Protein AF-A0A351LFV3-F1 (afdb_monomer)

pLDDT: mean 86.42, std 16.03, range [36.91, 98.69]

Solvent-accessible surface area (backbone atoms only — not comparable to full-atom values): 15637 Å² total; per-residue (Å²): 140,74,86,91,59,62,64,69,60,50,52,58,58,47,61,76,75,51,66,98,76,68,61,64,66,60,53,50,49,53,53,49,54,51,50,47,46,73,75,44,31,70,63,43,49,52,51,22,48,51,51,25,53,50,44,66,62,52,45,51,72,36,74,42,38,41,57,78,64,84,64,90,45,101,86,50,91,76,70,66,63,38,57,44,37,37,36,35,48,64,67,79,40,39,13,53,61,50,42,55,47,23,54,77,76,55,78,39,78,60,75,42,58,32,72,42,29,33,29,34,75,50,43,78,86,61,52,70,67,57,45,52,48,52,48,47,41,54,44,52,52,42,50,55,57,47,57,61,68,75,48,68,94,81,74,66,93,71,74,51,97,70,73,86,72,75,73,70,56,93,82,64,60,79,71,77,72,81,90,68,56,61,77,78,64,62,78,72,82,52,90,34,52,50,69,56,28,65,74,45,62,67,44,78,37,48,43,92,70,38,58,79,35,37,26,42,38,38,34,26,38,34,72,89,66,56,67,74,40,45,26,13,28,67,33,44,64,63,44,52,54,43,53,51,49,39,44,79,71,72,35,48,51,39,75,44,96,44,56,83,58,60,40,44,52,25,46,62,128

Foldseek 3Di:
DDDPDDPVVVVVVCVVPDDPDDDVVVVVVVVVVVVCCVPPVVVLVVVLLVLLVVLQVQQVVQQQKHWDDDDPDVPDDDDDSQWTKMFNVRLVAFQVLLQVCCVPPLVDHFPAGGGGITIHGRHSPDDNVNSVSVSVSSNLSSVQSVVVVPDDDPPDPPDGPDPDPPPPPPVPPPDDDDPDDLVVDPDDDFQDDLVCLQPFAKDKDFLVPQAQFFASWFKAKPVVRDTLHGGRHGDHPSSLVNLVVSVVSVIWIDGFPDRVSRMGMGGDD

Secondary structure (DSSP, 8-state):
--TTS-HHHHHHHHHTTS-SS--HHHHHHHHHHHHHHHHHHHHHHHHHHHHHHHHHHHGGGSTT-EE------TT-----TTEEEEE-GGGT--HHHHHHHIIIII----SEE-SSEEEEE--TT--HHHHHHHHHHHHHHHHHHHHHHSS-TTS-----SSTT-----TT---PPPPS--GGGSPPSS-SS-HHHHHHS-EEEEEGGG-TTSBB-S-BEEETTT--SB-TTSB--HHHHHHHHHHHHTTPEEESSS-TTSSEEEEE--

Nearest PDB structures (foldseek):
  2byj-assembly2_C-2  TM=7.495E-01  e=3.056E-02  Homo sapiens
  4add-assembly1_B  TM=7.380E-01  e=2.787E-01  Escherichia coli BL21
  4jf1-assembly1_A  TM=4.731E-01  e=1.009E-01  Salmonella enterica subsp. enterica serovar Typhimurium str. LT2
  4jex-assembly1_A  TM=4.703E-01  e=1.138E-01  Salmonella enterica subsp. enterica serovar Typhimurium str. LT2
  2pb2-assembly1_A  TM=4.684E-01  e=1.208E-01  Salmonella enterica subsp. enterica serovar Typhimurium str. LT2

Mean predicted aligned error: 8.35 Å

Radius of gyration: 23.76 Å; Cα contacts (8 Å, |Δi|>4): 348; chains: 1; bounding box: 69×50×55 Å

Sequence (269 aa):
QGDRIDRNRLSKALQLVQSTSPSYILLASLDAARQQMALHGEALMAKTLQLADAARKQIPHVPGLSVLSSVQLPRCFSLDRTRLTVTVSGLGLTGFEVDDIFDRYLGVQAEFPSLQHLTFIISLGNTAADIDQLVQAFTTLATEYRRNADSPAGAGAGRGGFKEISRGSADSLVKPAPTVFPWSNPPLQPPLSPREAFFAPTEILPIEQAESRICAELICPYPPGIPVLLPGEIVTKSALDYLQQIQTMGGVISGCADATLKTLKVLTL

Structure (mmCIF, N/CA/C/O backbone):
data_AF-A0A351LFV3-F1
#
_entry.id   AF-A0A351LFV3-F1
#
loop_
_atom_site.group_PDB
_atom_site.id
_atom_site.type_symbol
_atom_site.label_atom_id
_atom_site.label_alt_id
_atom_site.label_comp_id
_atom_site.label_asym_id
_atom_site.label_entity_id
_atom_site.label_seq_id
_atom_site.pdbx_PDB_ins_code
_atom_site.Cartn_x
_atom_site.Cartn_y
_atom_site.Cartn_z
_atom_site.occupancy
_atom_site.B_iso_or_equiv
_atom_site.auth_seq_id
_atom_site.auth_comp_id
_atom_site.auth_asym_id
_atom_site.auth_atom_id
_atom_site.pdbx_PDB_model_num
ATOM 1 N N . GLN A 1 1 ? -25.755 13.092 -17.665 1.00 51.06 1 GLN A N 1
ATOM 2 C CA . GLN A 1 1 ? -26.586 13.663 -16.576 1.00 51.06 1 GLN A CA 1
ATOM 3 C C . GLN A 1 1 ? -27.809 12.773 -16.374 1.00 51.06 1 GLN A C 1
ATOM 5 O O . GLN A 1 1 ? -28.209 12.133 -17.335 1.00 51.06 1 GLN A O 1
ATOM 10 N N . GLY A 1 2 ? -28.371 12.709 -15.162 1.00 78.12 2 GLY A N 1
ATOM 11 C CA . GLY A 1 2 ? -29.616 11.985 -14.868 1.00 78.12 2 GLY A CA 1
ATOM 12 C C . GLY A 1 2 ? -30.101 12.230 -13.434 1.00 78.12 2 GLY A C 1
ATOM 13 O O . GLY A 1 2 ? -29.337 12.744 -12.617 1.00 78.12 2 GLY A O 1
ATOM 14 N N . ASP A 1 3 ? -31.337 11.831 -13.133 1.00 87.94 3 ASP A N 1
ATOM 15 C CA . ASP A 1 3 ? -32.054 12.196 -11.892 1.00 87.94 3 ASP A CA 1
ATOM 16 C C . ASP A 1 3 ? -31.947 11.142 -10.777 1.00 87.94 3 ASP A C 1
ATOM 18 O O . ASP A 1 3 ? -32.683 11.163 -9.795 1.00 87.94 3 ASP A O 1
ATOM 22 N N . ARG A 1 4 ? -31.010 10.193 -10.909 1.00 90.69 4 ARG A N 1
ATOM 23 C CA . ARG A 1 4 ? -30.812 9.111 -9.927 1.00 90.69 4 ARG A CA 1
ATOM 24 C C . ARG A 1 4 ? -30.248 9.597 -8.586 1.00 90.69 4 ARG A C 1
ATOM 26 O O . ARG A 1 4 ? -30.323 8.865 -7.605 1.00 90.69 4 ARG A O 1
ATOM 33 N N . ILE A 1 5 ? -29.646 10.789 -8.548 1.00 91.00 5 ILE A N 1
ATOM 34 C CA . ILE A 1 5 ? -29.024 11.375 -7.353 1.00 91.00 5 ILE A CA 1
ATOM 35 C C . ILE A 1 5 ? -29.494 12.823 -7.205 1.00 91.00 5 ILE A C 1
ATOM 37 O O . ILE A 1 5 ? -29.299 13.639 -8.107 1.00 91.00 5 ILE A O 1
ATOM 41 N N . ASP A 1 6 ? -30.055 13.152 -6.040 1.00 92.81 6 ASP A N 1
ATOM 42 C CA . ASP A 1 6 ? -30.408 14.525 -5.677 1.00 92.81 6 ASP A CA 1
ATOM 43 C C . ASP A 1 6 ? -29.136 15.368 -5.466 1.00 92.81 6 ASP A C 1
ATOM 45 O O . ASP A 1 6 ? -28.351 15.148 -4.535 1.00 92.81 6 ASP A O 1
ATOM 49 N N . ARG A 1 7 ? -28.948 16.368 -6.334 1.00 92.56 7 ARG A N 1
ATOM 50 C CA . ARG A 1 7 ? -27.797 17.281 -6.311 1.00 92.56 7 ARG A CA 1
ATOM 51 C C . ARG A 1 7 ? -27.730 18.121 -5.037 1.00 92.56 7 ARG A C 1
ATOM 53 O O . ARG A 1 7 ? -26.633 18.391 -4.554 1.00 92.56 7 ARG A O 1
ATOM 60 N N . ASN A 1 8 ? -28.874 18.507 -4.472 1.00 93.62 8 ASN A N 1
ATOM 61 C CA . ASN A 1 8 ? -28.917 19.284 -3.236 1.00 93.62 8 ASN A CA 1
ATOM 62 C C . ASN A 1 8 ? -28.438 18.437 -2.059 1.00 93.62 8 ASN A C 1
ATOM 64 O O . ASN A 1 8 ? -27.658 18.907 -1.231 1.00 93.62 8 ASN A O 1
ATOM 68 N N . ARG A 1 9 ? -28.857 17.168 -2.007 1.00 93.88 9 ARG A N 1
ATOM 69 C CA . ARG A 1 9 ? -28.378 16.217 -0.998 1.00 93.88 9 ARG A CA 1
ATOM 70 C C . ARG A 1 9 ? -26.875 15.962 -1.131 1.00 93.88 9 ARG A C 1
ATOM 72 O O . ARG A 1 9 ? -26.183 15.956 -0.117 1.00 93.88 9 ARG A O 1
ATOM 79 N N . LEU A 1 10 ? -26.369 15.794 -2.355 1.00 93.06 10 LEU A N 1
ATOM 80 C CA . LEU A 1 10 ? -24.934 15.624 -2.611 1.00 93.06 10 LEU A CA 1
ATOM 81 C C . LEU A 1 10 ? -24.124 16.847 -2.154 1.00 93.06 10 LEU A C 1
ATOM 83 O O . LEU A 1 10 ? -23.129 16.688 -1.454 1.00 93.06 10 LEU A O 1
ATOM 87 N N . SER A 1 11 ? -24.577 18.056 -2.498 1.00 92.19 11 SER A N 1
ATOM 88 C CA . SER A 1 11 ? -23.927 19.310 -2.092 1.00 92.19 11 SER A CA 1
ATOM 89 C C . SER A 1 11 ? -23.845 19.446 -0.567 1.00 92.19 11 SER A C 1
ATOM 91 O O . SER A 1 11 ? -22.773 19.710 -0.026 1.00 92.19 11 SER A O 1
ATOM 93 N N . LYS A 1 12 ? -24.944 19.157 0.148 1.00 93.94 12 LYS A N 1
ATOM 94 C CA . LYS A 1 12 ? -24.967 19.162 1.622 1.00 93.94 12 LYS A CA 1
ATOM 95 C C . LYS A 1 12 ? -23.981 18.165 2.230 1.00 93.94 12 LYS A C 1
ATOM 97 O O . LYS A 1 12 ? -23.303 18.499 3.193 1.00 93.94 12 LYS A O 1
ATOM 102 N N . ALA A 1 13 ? -23.892 16.952 1.681 1.00 94.88 13 ALA A N 1
ATOM 103 C CA . ALA A 1 13 ? -22.943 15.949 2.164 1.00 94.88 13 ALA A CA 1
ATOM 104 C C . ALA A 1 13 ? -21.488 16.384 1.933 1.00 94.88 13 ALA A C 1
ATOM 106 O O . ALA A 1 13 ? -20.644 16.210 2.806 1.00 94.88 13 ALA A O 1
ATOM 107 N N . LEU A 1 14 ? -21.207 16.994 0.780 1.00 93.38 14 LEU A N 1
ATOM 108 C CA . LEU A 1 14 ? -19.876 17.476 0.430 1.00 93.38 14 LEU A CA 1
ATOM 109 C C . LEU A 1 14 ? -19.405 18.604 1.369 1.00 93.38 14 LEU A C 1
ATOM 111 O O . LEU A 1 14 ? -18.252 18.606 1.796 1.00 93.38 14 LEU A O 1
ATOM 115 N N . GLN A 1 15 ? -20.312 19.503 1.761 1.00 92.50 15 GLN A N 1
ATOM 116 C CA . GLN A 1 15 ? -20.032 20.589 2.710 1.00 92.50 15 GLN A CA 1
ATOM 117 C C . GLN A 1 15 ? -19.632 20.106 4.116 1.00 92.50 15 GLN A C 1
ATOM 119 O O . GLN A 1 15 ? -19.006 20.867 4.845 1.00 92.50 15 GLN A O 1
ATOM 124 N N . LEU A 1 16 ? -19.959 18.865 4.507 1.00 95.06 16 LEU A N 1
ATOM 125 C CA . LEU A 1 16 ? -19.560 18.311 5.811 1.00 95.06 16 LEU A CA 1
ATOM 126 C C . LEU A 1 16 ? -18.073 17.936 5.879 1.00 95.06 16 LEU A C 1
ATOM 128 O O . LEU A 1 16 ? -17.518 17.868 6.972 1.00 95.06 16 LEU A O 1
ATOM 132 N N . VAL A 1 17 ? -17.445 17.649 4.735 1.00 94.88 17 VAL A N 1
ATOM 133 C CA . VAL A 1 17 ? -16.065 17.130 4.661 1.00 94.88 17 VAL A CA 1
ATOM 134 C C . VAL A 1 17 ? -15.102 18.076 3.949 1.00 94.88 17 VAL A C 1
ATOM 136 O O . VAL A 1 17 ? -13.890 17.958 4.114 1.00 94.88 17 VAL A O 1
ATOM 139 N N . GLN A 1 18 ? -15.612 19.008 3.142 1.00 91.38 18 GLN A N 1
ATOM 140 C CA . GLN A 1 18 ? -14.779 19.998 2.472 1.00 91.38 18 GLN A CA 1
ATOM 141 C C . GLN A 1 18 ? -14.367 21.123 3.417 1.00 91.38 18 GLN A C 1
ATOM 143 O O . GLN A 1 18 ? -15.170 21.663 4.174 1.00 91.38 18 GLN A O 1
ATOM 148 N N . SER A 1 19 ? -13.105 21.531 3.296 1.00 90.38 19 SER A N 1
ATOM 149 C CA . SER A 1 19 ? -12.646 22.789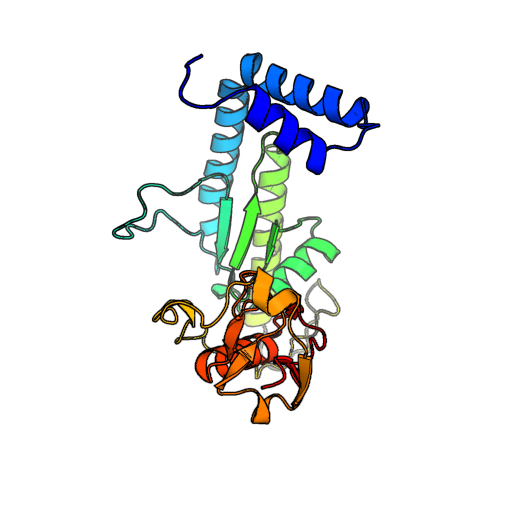 3.874 1.00 90.38 19 SER A CA 1
ATOM 150 C C . SER A 1 19 ? -13.377 23.962 3.219 1.00 90.38 19 SER A C 1
ATOM 152 O O . SER A 1 19 ? -13.532 24.001 1.997 1.00 90.38 19 SER A O 1
ATOM 154 N N . THR A 1 20 ? -13.752 24.957 4.022 1.00 90.81 20 THR A N 1
ATOM 155 C CA . THR A 1 20 ? -14.254 26.252 3.535 1.00 90.81 20 THR A CA 1
ATOM 156 C C . THR A 1 20 ? -13.167 27.090 2.850 1.00 90.81 20 THR A C 1
ATOM 158 O O . THR A 1 20 ? -13.489 28.031 2.130 1.00 90.81 20 THR A O 1
ATOM 161 N N . SER A 1 21 ? -11.895 26.710 3.015 1.00 94.44 21 SER A N 1
ATOM 162 C CA . SER A 1 21 ? -10.718 27.344 2.413 1.00 94.44 21 SER A CA 1
ATOM 163 C C . SER A 1 21 ? -9.858 26.290 1.698 1.00 94.44 21 SER A C 1
ATOM 165 O O . SER A 1 21 ? -8.821 25.876 2.228 1.00 94.44 21 SER A O 1
ATOM 167 N N . PRO A 1 22 ? -10.286 25.772 0.530 1.00 93.12 22 PRO A N 1
ATOM 168 C CA . PRO A 1 22 ? -9.530 24.752 -0.189 1.00 93.12 22 PRO A CA 1
ATOM 169 C C . PRO A 1 22 ? -8.227 25.319 -0.772 1.00 93.12 22 PRO A C 1
ATOM 171 O O . PRO A 1 22 ? -8.138 26.493 -1.134 1.00 93.12 22 PRO A O 1
ATOM 174 N N . SER A 1 23 ? -7.211 24.465 -0.916 1.00 96.06 23 SER A N 1
ATOM 175 C CA . SER A 1 23 ? -5.966 24.844 -1.590 1.00 96.06 23 SER A CA 1
ATOM 176 C C . SER A 1 23 ? -6.186 24.958 -3.097 1.00 96.06 23 SER A C 1
ATOM 178 O O . SER A 1 23 ? -6.367 23.954 -3.789 1.00 96.06 23 SER A O 1
ATOM 180 N N . TYR A 1 24 ? -6.119 26.181 -3.621 1.00 96.38 24 TYR A N 1
ATOM 181 C CA . TYR A 1 24 ? -6.251 26.446 -5.056 1.00 96.38 24 TYR A CA 1
ATOM 182 C C . TYR A 1 24 ? -5.152 25.779 -5.890 1.00 96.38 24 TYR A C 1
ATOM 184 O O . TYR A 1 24 ? -5.409 25.398 -7.026 1.00 96.38 24 TYR A O 1
ATOM 192 N N . ILE A 1 25 ? -3.959 25.569 -5.323 1.00 97.69 25 ILE A N 1
ATOM 193 C CA . ILE A 1 25 ? -2.866 24.857 -6.002 1.00 97.69 25 ILE A CA 1
ATOM 194 C C . ILE A 1 25 ? -3.236 23.382 -6.204 1.00 97.69 25 ILE A C 1
ATOM 196 O O . ILE A 1 25 ? -3.035 22.843 -7.290 1.00 97.69 25 ILE A O 1
ATOM 200 N N . LEU A 1 26 ? -3.831 22.734 -5.194 1.00 97.19 26 LEU A N 1
ATO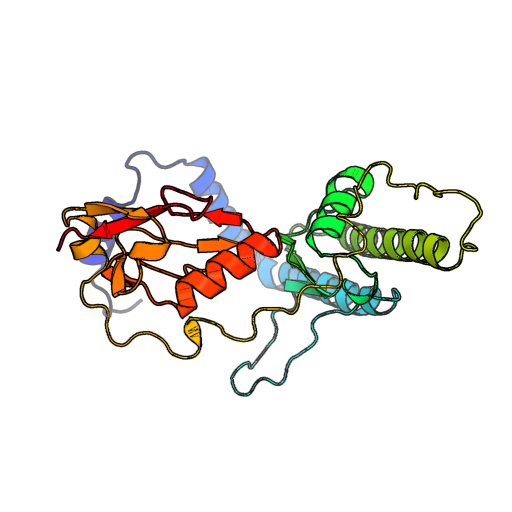M 201 C CA . LEU A 1 26 ? -4.296 21.348 -5.327 1.00 97.19 26 LEU A CA 1
ATOM 202 C C . LEU A 1 26 ? -5.460 21.242 -6.320 1.00 97.19 26 LEU A C 1
ATOM 204 O O . LEU A 1 26 ? -5.489 20.318 -7.126 1.00 97.19 26 LEU A O 1
ATOM 208 N N . LEU A 1 27 ? -6.386 22.206 -6.313 1.00 96.25 27 LEU A N 1
ATOM 209 C CA . LEU A 1 27 ? -7.484 22.247 -7.284 1.00 96.25 27 LEU A CA 1
ATOM 210 C C . LEU A 1 27 ? -6.979 22.438 -8.721 1.00 96.25 27 LEU A C 1
ATOM 212 O O . LEU A 1 27 ? -7.427 21.732 -9.622 1.00 96.25 27 LEU A O 1
ATOM 216 N N . ALA A 1 28 ? -6.020 23.343 -8.929 1.00 98.19 28 ALA A N 1
ATOM 217 C CA . ALA A 1 28 ? -5.394 23.555 -10.230 1.00 98.19 28 ALA A CA 1
ATOM 218 C C . ALA A 1 28 ? -4.642 22.301 -10.710 1.00 98.19 28 ALA A C 1
ATOM 220 O O . ALA A 1 28 ? -4.757 21.929 -11.874 1.00 98.19 28 ALA A O 1
ATOM 221 N N . SER A 1 29 ? -3.936 21.609 -9.808 1.00 98.19 29 SER A N 1
ATOM 222 C CA . SER A 1 29 ? -3.281 20.326 -10.099 1.00 98.19 29 SER A CA 1
ATOM 223 C C . SER A 1 29 ? -4.280 19.260 -10.566 1.00 98.19 29 SER A C 1
ATOM 225 O O . SER A 1 29 ? -4.045 18.589 -11.571 1.00 98.19 29 SER A O 1
ATOM 227 N N . LEU A 1 30 ? -5.435 19.144 -9.901 1.00 97.81 30 LEU A N 1
ATOM 228 C CA . LEU A 1 30 ? -6.484 18.194 -10.287 1.00 97.81 30 LEU A CA 1
ATOM 229 C C . LEU A 1 30 ? -7.092 18.510 -11.662 1.00 97.81 30 LEU A C 1
ATOM 231 O O . LEU A 1 30 ? -7.323 17.587 -12.447 1.00 97.81 30 LEU A O 1
ATOM 235 N N . ASP A 1 31 ? -7.334 19.786 -11.981 1.00 98.38 31 ASP A N 1
ATOM 236 C CA . ASP A 1 31 ? -7.839 20.159 -13.310 1.00 98.38 31 ASP A CA 1
ATOM 237 C C . ASP A 1 31 ? -6.790 19.922 -14.408 1.00 98.38 31 ASP A C 1
ATOM 239 O O . ASP A 1 31 ? -7.119 19.379 -15.466 1.00 98.38 31 ASP A O 1
ATOM 243 N N . ALA A 1 32 ? -5.515 20.214 -14.130 1.00 98.06 32 ALA A N 1
ATOM 244 C CA . ALA A 1 32 ? -4.411 19.907 -15.035 1.00 98.06 32 ALA A CA 1
ATOM 245 C C . ALA A 1 32 ? -4.274 18.394 -15.282 1.00 98.06 32 ALA A C 1
ATOM 247 O O . ALA A 1 32 ? -4.163 17.968 -16.432 1.00 98.06 32 ALA A O 1
ATOM 248 N N . ALA A 1 33 ? -4.359 17.563 -14.236 1.00 97.81 33 ALA A N 1
ATOM 249 C CA . ALA A 1 33 ? -4.325 16.104 -14.361 1.00 97.81 33 ALA A CA 1
ATOM 250 C C . ALA A 1 33 ? -5.496 15.579 -15.212 1.00 97.81 33 ALA A C 1
ATOM 252 O O . ALA A 1 33 ? -5.308 14.749 -16.106 1.00 97.81 33 ALA A O 1
ATOM 253 N N . ARG A 1 34 ? -6.709 16.109 -15.001 1.00 98.19 34 ARG A N 1
ATOM 254 C CA . ARG A 1 34 ? -7.886 15.786 -15.824 1.00 98.19 34 ARG A CA 1
ATOM 255 C C . ARG A 1 34 ? -7.672 16.181 -17.289 1.00 98.19 34 ARG A C 1
ATOM 257 O O . ARG A 1 34 ? -7.988 15.392 -18.179 1.00 98.19 34 ARG A O 1
ATOM 264 N N . GLN A 1 35 ? -7.153 17.382 -17.553 1.00 98.44 35 GLN A N 1
ATOM 265 C CA . GLN A 1 35 ? -6.853 17.851 -18.908 1.00 98.44 35 GLN A CA 1
ATOM 266 C C . GLN A 1 35 ? -5.797 16.969 -19.589 1.00 98.44 35 GLN A C 1
ATOM 268 O O . GLN A 1 35 ? -5.998 16.567 -20.733 1.00 98.44 35 GLN A O 1
ATOM 273 N N . GLN A 1 36 ? -4.713 16.621 -18.890 1.00 98.19 36 GLN A N 1
ATOM 274 C CA . GLN A 1 36 ? -3.655 15.751 -19.404 1.00 98.19 36 GLN A CA 1
ATOM 275 C C . GLN A 1 36 ? -4.210 14.388 -19.831 1.00 98.19 36 GLN A C 1
ATOM 277 O O . GLN A 1 36 ? -3.920 13.926 -20.934 1.00 98.19 36 GLN A O 1
ATOM 282 N N . MET A 1 37 ? -5.053 13.769 -19.000 1.00 98.06 37 MET A N 1
ATOM 283 C CA . MET A 1 37 ? -5.678 12.489 -19.337 1.00 98.06 37 MET A CA 1
ATOM 284 C C . MET A 1 37 ? -6.663 12.607 -20.504 1.00 98.06 37 MET A C 1
ATOM 286 O O . MET A 1 37 ? -6.714 11.710 -21.340 1.00 98.06 37 MET A O 1
ATOM 290 N N . ALA A 1 38 ? -7.404 13.714 -20.606 1.00 98.25 38 ALA A N 1
ATOM 291 C CA . ALA A 1 38 ? -8.340 13.937 -21.707 1.00 98.25 38 ALA A CA 1
ATOM 292 C C . ALA A 1 38 ? -7.642 14.162 -23.061 1.00 98.25 38 ALA A C 1
ATOM 294 O O . ALA A 1 38 ? -8.152 13.718 -24.084 1.00 98.25 38 ALA A O 1
ATOM 295 N N . LEU A 1 39 ? -6.499 14.856 -23.076 1.00 98.31 39 LEU A N 1
ATOM 296 C CA . LEU A 1 39 ? -5.786 15.203 -24.312 1.00 98.31 39 LEU A CA 1
ATOM 297 C C . LEU A 1 39 ? -4.735 14.163 -24.721 1.00 98.31 39 LEU A C 1
ATOM 299 O O . LEU A 1 39 ? -4.484 13.976 -25.909 1.00 98.31 39 LEU A O 1
ATOM 303 N N . HIS A 1 40 ? -4.095 13.511 -23.748 1.00 98.19 40 HIS A N 1
ATOM 304 C CA . HIS A 1 40 ? -2.903 12.684 -23.968 1.00 98.19 40 HIS A CA 1
ATOM 305 C C . HIS A 1 40 ? -2.945 11.330 -23.243 1.00 98.19 40 HIS A C 1
ATOM 307 O O . HIS A 1 40 ? -1.976 10.573 -23.313 1.00 98.19 40 HIS A O 1
ATOM 313 N N . GLY A 1 41 ? -4.041 11.002 -22.549 1.00 98.12 41 GLY A N 1
ATOM 314 C CA . GLY A 1 41 ? -4.123 9.836 -21.666 1.00 98.12 41 GLY A CA 1
ATOM 315 C C . GLY A 1 41 ? -3.863 8.501 -22.361 1.00 98.12 41 GLY A C 1
ATOM 316 O O . GLY A 1 41 ? -3.166 7.663 -21.796 1.00 98.12 41 GLY A O 1
ATOM 317 N N . GLU A 1 42 ? -4.352 8.310 -23.590 1.00 98.25 42 GLU A N 1
ATOM 318 C CA . GLU A 1 42 ? -4.127 7.068 -24.346 1.00 98.25 42 GLU A CA 1
ATOM 319 C C . GLU A 1 42 ? -2.640 6.829 -24.627 1.00 98.25 42 GLU A C 1
ATOM 321 O O . GLU A 1 42 ? -2.119 5.755 -24.331 1.00 98.25 42 GLU A O 1
ATOM 326 N N . ALA A 1 43 ? -1.934 7.843 -25.136 1.00 98.31 43 ALA A N 1
ATOM 327 C CA . ALA A 1 43 ? -0.508 7.744 -25.437 1.00 98.31 43 ALA A CA 1
ATOM 328 C C . ALA A 1 43 ? 0.335 7.563 -24.164 1.00 98.31 43 ALA A C 1
ATOM 330 O O . ALA A 1 43 ? 1.244 6.732 -24.134 1.00 98.31 43 ALA A O 1
ATOM 331 N N . LEU A 1 44 ? 0.013 8.309 -23.101 1.00 98.19 44 LEU A N 1
ATOM 332 C CA . LEU A 1 44 ? 0.695 8.201 -21.810 1.00 98.19 44 LEU A CA 1
ATOM 333 C C . LEU A 1 44 ? 0.507 6.806 -21.200 1.00 98.19 44 LEU A C 1
ATOM 335 O O . LEU A 1 44 ? 1.488 6.170 -20.821 1.00 98.19 44 LEU A O 1
ATOM 339 N N . MET A 1 45 ? -0.725 6.294 -21.174 1.00 98.06 45 MET A N 1
ATOM 340 C CA . MET A 1 45 ? -1.017 4.965 -20.641 1.00 98.06 45 MET A CA 1
ATOM 341 C C . MET A 1 45 ? -0.405 3.855 -21.501 1.00 98.06 45 MET A C 1
ATOM 343 O O . MET A 1 45 ? 0.137 2.896 -20.960 1.00 98.06 45 MET A O 1
ATOM 347 N N . ALA A 1 46 ? -0.422 3.986 -22.832 1.00 98.31 46 ALA A N 1
ATOM 348 C CA . ALA A 1 46 ? 0.244 3.038 -23.722 1.00 98.31 46 ALA A CA 1
ATOM 349 C C . ALA A 1 46 ? 1.748 2.942 -23.417 1.00 98.31 46 ALA A C 1
ATOM 351 O O . ALA A 1 46 ? 2.277 1.837 -23.304 1.00 98.31 46 ALA A O 1
ATOM 352 N N . LYS A 1 47 ? 2.421 4.081 -23.199 1.00 98.44 47 LYS A N 1
ATOM 353 C CA . LYS A 1 47 ? 3.825 4.116 -22.767 1.00 98.44 47 LYS A CA 1
ATOM 354 C C . LYS A 1 47 ? 4.016 3.467 -21.393 1.00 98.44 47 LYS A C 1
ATOM 356 O O . LYS A 1 47 ? 4.909 2.640 -21.239 1.00 98.44 47 LYS A O 1
ATOM 361 N N . THR A 1 48 ? 3.184 3.792 -20.403 1.00 98.50 48 THR A N 1
ATOM 362 C CA . THR A 1 48 ? 3.253 3.182 -19.063 1.00 98.50 48 THR A CA 1
ATOM 363 C C . THR A 1 48 ? 3.102 1.662 -19.121 1.00 98.50 48 THR A C 1
ATOM 365 O O . THR A 1 48 ? 3.859 0.941 -18.475 1.00 98.50 48 THR A O 1
ATOM 368 N N . LEU A 1 49 ? 2.185 1.155 -19.948 1.00 98.19 49 LEU A N 1
ATOM 369 C CA . LEU A 1 49 ? 2.009 -0.280 -20.162 1.00 98.19 49 LEU A CA 1
ATOM 370 C C . LEU A 1 49 ? 3.218 -0.916 -20.858 1.00 98.19 49 LEU A C 1
ATOM 372 O O . LEU A 1 49 ? 3.632 -1.996 -20.452 1.00 98.19 49 LEU A O 1
ATOM 376 N N . GLN A 1 50 ? 3.824 -0.248 -21.845 1.00 98.50 50 GLN A N 1
ATOM 377 C CA . GLN A 1 50 ? 5.063 -0.722 -22.477 1.00 98.50 50 GLN A CA 1
ATOM 378 C C . GLN A 1 50 ? 6.215 -0.836 -21.470 1.00 98.50 50 GLN A C 1
ATOM 380 O O . GLN A 1 50 ? 6.931 -1.836 -21.477 1.00 98.50 50 GLN A O 1
ATOM 385 N N . LEU A 1 51 ? 6.376 0.154 -20.586 1.00 98.69 51 LEU A N 1
ATOM 386 C CA . LEU A 1 51 ? 7.375 0.125 -19.512 1.00 98.69 51 LEU A CA 1
ATOM 387 C C . LEU A 1 51 ? 7.111 -1.023 -18.533 1.00 98.69 51 LEU A C 1
ATOM 389 O O . LEU A 1 51 ? 8.028 -1.765 -18.177 1.00 98.69 51 LEU A O 1
ATOM 393 N N . ALA A 1 52 ? 5.849 -1.212 -18.146 1.00 98.06 52 ALA A N 1
ATOM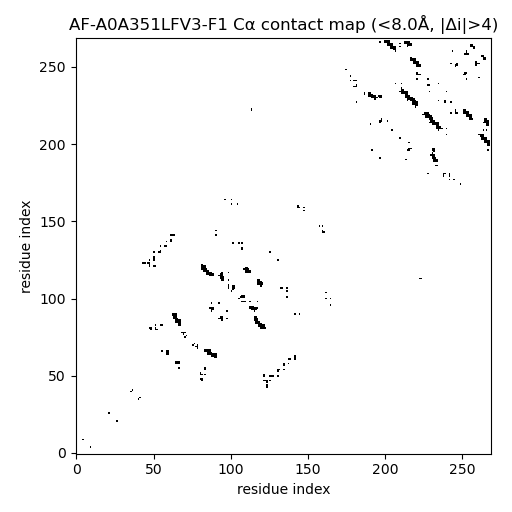 394 C CA . ALA A 1 52 ? 5.454 -2.313 -17.285 1.00 98.06 52 ALA A CA 1
ATOM 395 C C . ALA A 1 52 ? 5.729 -3.677 -17.922 1.00 98.06 52 ALA A C 1
ATOM 397 O O . ALA A 1 52 ? 6.349 -4.537 -17.299 1.00 98.06 52 ALA A O 1
ATOM 398 N N . ASP A 1 53 ? 5.347 -3.866 -19.182 1.00 97.31 53 ASP A N 1
ATOM 399 C CA . ASP A 1 53 ? 5.590 -5.107 -19.913 1.00 97.31 53 ASP A CA 1
ATOM 400 C C . ASP A 1 53 ? 7.097 -5.368 -20.099 1.00 97.31 53 ASP A C 1
ATOM 402 O O . ASP A 1 53 ? 7.544 -6.512 -19.979 1.00 97.31 53 ASP A O 1
ATOM 406 N N . ALA A 1 54 ? 7.908 -4.321 -20.294 1.00 98.19 54 ALA A N 1
ATOM 407 C CA . ALA A 1 54 ? 9.364 -4.432 -20.351 1.00 98.19 54 ALA A CA 1
ATOM 408 C C . ALA A 1 54 ? 9.960 -4.936 -19.025 1.00 98.19 54 ALA A C 1
ATOM 410 O O . ALA A 1 54 ? 10.730 -5.899 -19.036 1.00 98.19 54 ALA A O 1
ATOM 411 N N . ALA A 1 55 ? 9.570 -4.354 -17.887 1.00 97.81 55 ALA A N 1
ATOM 412 C CA . ALA A 1 55 ? 10.022 -4.803 -16.568 1.00 97.81 55 ALA A CA 1
ATOM 413 C C . ALA A 1 55 ? 9.608 -6.259 -16.297 1.00 97.81 55 ALA A C 1
ATOM 415 O O . ALA A 1 55 ? 10.419 -7.092 -15.887 1.00 97.81 55 ALA A O 1
ATOM 416 N N . ARG A 1 56 ? 8.346 -6.591 -16.600 1.00 96.75 56 ARG A N 1
ATOM 417 C CA . ARG A 1 56 ? 7.767 -7.930 -16.407 1.00 96.75 56 ARG A CA 1
ATOM 418 C C . ARG A 1 56 ? 8.428 -8.996 -17.276 1.00 96.75 56 ARG A C 1
ATOM 420 O O . ARG A 1 56 ? 8.448 -10.156 -16.878 1.00 96.75 56 ARG A O 1
ATOM 427 N N . LYS A 1 57 ? 8.967 -8.618 -18.437 1.00 96.75 57 LYS A N 1
ATOM 428 C CA . LYS A 1 57 ? 9.744 -9.507 -19.306 1.00 96.75 57 LYS A CA 1
ATOM 429 C C . LYS A 1 57 ? 11.172 -9.707 -18.798 1.00 96.75 57 LYS A C 1
ATOM 431 O O . LYS A 1 57 ? 11.672 -10.820 -18.858 1.00 96.75 57 LYS A O 1
ATOM 436 N N . GLN A 1 58 ? 11.825 -8.650 -18.314 1.00 97.88 58 GLN A N 1
ATOM 437 C CA . GLN A 1 58 ? 13.245 -8.687 -17.949 1.00 97.88 58 GLN A CA 1
ATOM 438 C C . GLN A 1 58 ? 13.508 -9.309 -16.571 1.00 97.88 58 GLN A C 1
ATOM 440 O O . GLN A 1 58 ? 14.389 -10.155 -16.445 1.00 97.88 58 GLN A O 1
ATOM 445 N N . ILE A 1 59 ? 12.733 -8.937 -15.547 1.00 97.62 59 ILE A N 1
ATOM 446 C CA . ILE A 1 59 ? 12.984 -9.350 -14.153 1.00 97.62 59 ILE A CA 1
ATOM 447 C C . ILE A 1 59 ? 12.987 -10.877 -13.956 1.00 97.62 59 ILE A C 1
ATOM 449 O O . ILE A 1 59 ? 13.876 -11.360 -13.258 1.00 97.62 59 ILE A O 1
ATOM 453 N N . PRO A 1 60 ? 12.092 -11.677 -14.574 1.00 96.44 60 PRO A N 1
ATOM 454 C CA . PRO A 1 60 ? 12.135 -13.137 -14.438 1.00 96.44 60 PRO A CA 1
ATOM 455 C C . PRO A 1 60 ? 13.411 -13.802 -14.977 1.00 96.44 60 PRO A C 1
ATOM 457 O O . PRO A 1 60 ? 13.659 -14.965 -14.671 1.00 96.44 60 PRO A O 1
ATOM 460 N N . HIS A 1 61 ? 14.215 -13.106 -15.790 1.00 96.50 61 HIS A N 1
ATOM 461 C CA . HIS A 1 61 ? 15.515 -13.616 -16.237 1.00 96.50 61 HIS A CA 1
ATOM 462 C C . HIS A 1 61 ? 16.605 -13.489 -15.164 1.00 96.50 61 HIS A C 1
ATOM 464 O O . HIS A 1 61 ? 17.655 -14.122 -15.287 1.00 96.50 61 HIS A O 1
ATOM 470 N N . VAL A 1 62 ? 16.362 -12.713 -14.103 1.00 95.94 62 VAL A N 1
ATOM 471 C CA . VAL A 1 62 ? 17.245 -12.635 -12.940 1.00 95.94 62 VAL A CA 1
ATOM 472 C C . VAL A 1 62 ? 17.001 -13.863 -12.052 1.00 95.94 62 VAL A C 1
ATOM 474 O O . VAL A 1 62 ? 15.877 -14.085 -11.593 1.00 95.94 62 VAL A O 1
ATOM 477 N N . PRO A 1 63 ? 18.024 -14.688 -11.781 1.00 92.25 63 PRO A N 1
ATOM 478 C CA . PRO A 1 63 ? 17.834 -15.914 -11.017 1.00 92.25 63 PRO A CA 1
ATOM 479 C C . PRO A 1 63 ? 17.343 -15.675 -9.587 1.00 92.25 63 PRO A C 1
ATOM 481 O O . PRO A 1 63 ? 17.825 -14.778 -8.904 1.00 92.25 63 PRO A O 1
ATOM 484 N N . GLY A 1 64 ? 16.430 -16.530 -9.121 1.00 90.44 64 GLY A N 1
ATOM 485 C CA . GLY A 1 64 ? 15.822 -16.417 -7.790 1.00 90.44 64 GLY A CA 1
ATOM 486 C C . GLY A 1 64 ? 14.647 -15.438 -7.721 1.00 90.44 64 GLY A C 1
ATOM 487 O O . GLY A 1 64 ? 14.003 -15.351 -6.677 1.00 90.44 64 GLY A O 1
ATOM 488 N N . LEU A 1 65 ? 14.329 -14.752 -8.826 1.00 95.56 65 LEU A N 1
ATOM 489 C CA . LEU A 1 65 ? 13.181 -13.860 -8.932 1.00 95.56 65 LEU A CA 1
ATOM 490 C C . LEU A 1 65 ? 12.070 -14.463 -9.784 1.00 95.56 65 LEU A C 1
ATOM 492 O O . LEU A 1 65 ? 12.298 -15.203 -10.739 1.00 95.56 65 LEU A O 1
ATOM 496 N N . SER A 1 66 ? 10.836 -14.100 -9.456 1.00 95.12 66 SER A N 1
ATOM 497 C CA . SER A 1 66 ? 9.688 -14.309 -10.336 1.00 95.12 66 SER A CA 1
ATOM 498 C C . SER A 1 66 ? 8.739 -13.126 -10.235 1.00 95.12 66 SER A C 1
ATOM 500 O O . SER A 1 66 ? 8.735 -12.398 -9.247 1.00 95.12 66 SER A O 1
ATOM 502 N N . VAL A 1 67 ? 7.934 -12.916 -11.269 1.00 95.44 67 VAL A N 1
ATOM 503 C CA . VAL A 1 67 ? 6.915 -11.866 -11.291 1.00 95.44 67 VAL A CA 1
ATOM 504 C C . VAL A 1 67 ? 5.548 -12.527 -11.226 1.00 95.44 67 VAL A C 1
ATOM 506 O O . VAL A 1 67 ? 5.316 -13.520 -11.918 1.00 95.44 67 VAL A O 1
ATOM 509 N N . LEU A 1 68 ? 4.637 -11.967 -10.426 1.00 92.00 68 LEU A N 1
ATOM 510 C CA . LEU A 1 68 ? 3.243 -12.408 -10.376 1.00 92.00 68 LEU A CA 1
ATOM 511 C C . LEU A 1 68 ? 2.647 -12.330 -11.783 1.00 92.00 68 LEU A C 1
ATOM 513 O O . LEU A 1 68 ? 2.383 -11.234 -12.271 1.00 92.00 68 LEU A O 1
ATOM 517 N N . SER A 1 69 ? 2.467 -13.468 -12.447 1.00 84.75 69 SER A N 1
ATOM 518 C CA . SER A 1 69 ? 1.876 -13.568 -13.785 1.00 84.75 69 SER A CA 1
ATOM 519 C C . SER A 1 69 ? 0.362 -13.776 -13.694 1.00 84.75 69 SER A C 1
ATOM 521 O O . SER A 1 69 ? -0.176 -13.910 -12.597 1.00 84.75 69 SER A O 1
ATOM 523 N N . SER A 1 70 ? -0.347 -13.718 -14.830 1.00 70.44 70 SER A N 1
ATOM 524 C CA . SER A 1 70 ? -1.810 -13.829 -14.871 1.00 70.44 70 SER A CA 1
ATOM 525 C C . SER A 1 70 ? -2.277 -15.069 -14.110 1.00 70.44 70 SER A C 1
ATOM 527 O O . SER A 1 70 ? -2.113 -16.194 -14.584 1.00 70.44 70 SER A O 1
ATOM 529 N N . VAL A 1 71 ? -2.858 -14.866 -12.932 1.00 63.69 71 VAL A N 1
ATOM 530 C CA . VAL A 1 71 ? -3.419 -15.965 -12.158 1.00 63.69 71 VAL A CA 1
ATOM 531 C C . VAL A 1 71 ? -4.802 -16.240 -12.729 1.00 63.69 71 VAL A C 1
ATOM 533 O O . VAL A 1 71 ? -5.671 -15.369 -12.694 1.00 63.69 71 VAL A O 1
ATOM 536 N N . GLN A 1 72 ? -5.019 -17.442 -13.264 1.00 56.69 72 GLN A N 1
ATOM 537 C CA . GLN A 1 72 ? -6.365 -17.933 -13.559 1.00 56.69 72 GLN A CA 1
ATOM 538 C C . GLN A 1 72 ? -7.064 -18.252 -12.231 1.00 56.69 72 GLN A C 1
ATOM 540 O O . GLN A 1 72 ? -7.208 -19.409 -11.845 1.00 56.69 72 GLN A O 1
ATOM 545 N N . LEU A 1 73 ? -7.450 -17.216 -11.484 1.00 62.97 73 LEU A N 1
ATOM 546 C CA . LEU A 1 73 ? -8.331 -17.382 -10.334 1.00 62.97 73 LEU A CA 1
ATOM 547 C C . LEU A 1 73 ? -9.778 -17.408 -10.828 1.00 62.97 73 LEU A C 1
ATOM 549 O O . LEU A 1 73 ? -10.130 -16.595 -11.683 1.00 62.97 73 LEU A O 1
ATOM 553 N N . PRO A 1 74 ? -10.655 -18.247 -10.245 1.00 61.50 74 PRO A N 1
ATOM 554 C CA . PRO A 1 74 ? -12.051 -18.380 -10.677 1.00 61.50 74 PRO A CA 1
ATOM 555 C C . PRO A 1 74 ? -12.854 -17.067 -10.722 1.00 61.50 74 PRO A C 1
ATOM 557 O O . PRO A 1 74 ? -13.926 -17.027 -11.318 1.00 61.50 74 PRO A O 1
ATOM 560 N N . ARG A 1 75 ? -12.375 -16.005 -10.057 1.00 69.19 75 ARG A N 1
ATOM 561 C CA . ARG A 1 75 ? -13.041 -14.696 -9.944 1.00 69.19 75 ARG A CA 1
ATOM 562 C C . ARG A 1 75 ? -12.162 -13.502 -10.336 1.00 69.19 75 ARG A C 1
ATOM 564 O O . ARG A 1 75 ? -12.594 -12.366 -10.160 1.00 69.19 75 ARG A O 1
ATOM 571 N N . CYS A 1 76 ? -10.954 -13.727 -10.855 1.00 69.25 76 CYS A N 1
ATOM 572 C CA . CYS A 1 76 ? -10.087 -12.642 -11.320 1.00 69.25 76 CYS A CA 1
ATOM 573 C C . CYS A 1 76 ? -9.997 -12.680 -12.844 1.00 69.25 76 CYS A C 1
ATOM 575 O O . CYS A 1 76 ? -9.488 -13.636 -13.419 1.00 69.25 76 CYS A O 1
ATOM 577 N N . PHE A 1 77 ? -10.496 -11.627 -13.491 1.00 72.38 77 PHE A N 1
ATOM 578 C CA . PHE A 1 77 ? -10.584 -11.555 -14.952 1.00 72.38 77 PHE A CA 1
ATOM 579 C C . PHE A 1 77 ? -9.346 -10.942 -15.611 1.00 72.38 77 PHE A C 1
ATOM 581 O O . PHE A 1 77 ? -9.091 -11.187 -16.785 1.00 72.38 77 PHE A O 1
ATOM 588 N N . SER A 1 78 ? -8.590 -10.122 -14.880 1.00 83.25 78 SER A N 1
ATOM 589 C CA . SER A 1 78 ? -7.410 -9.440 -15.403 1.00 83.25 78 SER A CA 1
ATOM 590 C C . SER A 1 78 ? -6.448 -9.077 -14.276 1.00 83.25 78 SER A C 1
ATOM 592 O O . SER A 1 78 ? -6.860 -8.900 -13.129 1.00 83.25 78 SER A O 1
ATOM 594 N N . LEU A 1 79 ? -5.170 -8.957 -14.625 1.00 87.44 79 LEU A N 1
ATOM 595 C CA . LEU A 1 79 ? -4.112 -8.454 -13.759 1.00 87.44 79 LEU A CA 1
ATOM 596 C C . LEU A 1 79 ? -3.780 -7.020 -14.179 1.00 87.44 79 LEU A C 1
ATOM 598 O O . LEU A 1 79 ? -3.540 -6.761 -15.360 1.00 87.44 79 LEU A O 1
ATOM 602 N N . ASP A 1 80 ? -3.717 -6.102 -13.217 1.00 92.31 80 ASP A N 1
ATOM 603 C CA . ASP A 1 80 ? -3.180 -4.769 -13.476 1.00 92.31 80 ASP A CA 1
ATOM 604 C C . ASP A 1 80 ? -1.674 -4.871 -13.740 1.00 92.31 80 ASP A C 1
ATOM 606 O O . ASP A 1 80 ? -0.873 -5.121 -12.840 1.00 92.31 80 ASP A O 1
ATOM 610 N N . ARG A 1 81 ? -1.288 -4.683 -15.002 1.00 92.94 81 ARG A N 1
ATOM 611 C CA . ARG A 1 81 ? 0.107 -4.779 -15.442 1.00 92.94 81 ARG A CA 1
ATOM 612 C C . ARG A 1 81 ? 0.995 -3.712 -14.809 1.00 92.94 81 ARG A C 1
ATOM 614 O O . ARG A 1 81 ? 2.183 -3.966 -14.640 1.00 92.94 81 ARG A O 1
ATOM 621 N N . THR A 1 82 ? 0.430 -2.560 -14.445 1.00 96.31 82 THR A N 1
ATOM 622 C CA . THR A 1 82 ? 1.165 -1.438 -13.843 1.00 96.31 82 THR A CA 1
ATOM 623 C C . THR A 1 82 ? 1.522 -1.680 -12.375 1.00 96.31 82 THR A C 1
ATOM 625 O O . THR A 1 82 ? 2.417 -1.022 -11.847 1.00 96.31 82 THR A O 1
ATOM 628 N N . ARG A 1 83 ? 0.890 -2.672 -11.731 1.00 96.25 83 ARG A N 1
ATOM 629 C CA . ARG A 1 83 ? 1.261 -3.191 -10.409 1.00 96.25 83 ARG A CA 1
ATOM 630 C C . ARG A 1 83 ? 2.226 -4.362 -10.575 1.00 96.25 83 ARG A C 1
ATOM 632 O O . ARG A 1 83 ? 1.839 -5.525 -10.701 1.00 96.25 83 ARG A O 1
ATOM 639 N N . LEU A 1 84 ? 3.513 -4.045 -10.609 1.00 97.00 84 LEU A N 1
ATOM 640 C CA . LEU A 1 84 ? 4.575 -5.033 -10.739 1.00 97.00 84 LEU A CA 1
ATOM 641 C C . LEU A 1 84 ? 4.875 -5.650 -9.369 1.00 97.00 84 LEU A C 1
ATOM 643 O O . LEU A 1 84 ? 5.551 -5.036 -8.552 1.00 97.00 84 LEU A O 1
ATOM 647 N N . THR A 1 85 ? 4.406 -6.874 -9.131 1.00 96.50 85 THR A N 1
ATOM 648 C CA . THR A 1 85 ? 4.744 -7.648 -7.926 1.00 96.50 85 THR A CA 1
ATOM 649 C C . THR A 1 85 ? 5.833 -8.673 -8.235 1.00 96.50 85 THR A C 1
ATOM 651 O O . THR A 1 85 ? 5.636 -9.559 -9.072 1.00 96.50 85 THR A O 1
ATOM 654 N N . VAL A 1 86 ? 6.973 -8.557 -7.552 1.00 97.12 86 VAL A N 1
ATOM 655 C CA . VAL A 1 86 ? 8.161 -9.406 -7.703 1.00 97.12 86 VAL A CA 1
ATOM 656 C C . VAL A 1 86 ? 8.332 -10.262 -6.454 1.00 97.12 86 VAL A C 1
ATOM 658 O O . VAL A 1 86 ? 8.431 -9.736 -5.351 1.00 97.12 86 VAL A O 1
ATOM 661 N N . THR A 1 87 ? 8.384 -11.578 -6.621 1.00 95.31 87 THR A N 1
ATOM 662 C CA . THR A 1 87 ? 8.738 -12.535 -5.570 1.00 95.31 87 THR A CA 1
ATOM 663 C C . THR A 1 87 ? 10.253 -12.633 -5.457 1.00 95.31 87 THR A C 1
ATOM 665 O O . THR A 1 87 ? 10.922 -12.911 -6.453 1.00 95.31 87 THR A O 1
ATOM 668 N N . VAL A 1 88 ? 10.775 -12.456 -4.244 1.00 93.38 88 VAL A N 1
ATOM 669 C CA . VAL A 1 88 ? 12.218 -12.437 -3.938 1.00 93.38 88 VAL A CA 1
ATOM 670 C C . VAL A 1 88 ? 12.669 -13.581 -3.034 1.00 93.38 88 VAL A C 1
ATOM 672 O O . VAL A 1 88 ? 13.862 -13.741 -2.799 1.00 93.38 88 VAL A O 1
ATOM 675 N N . SER A 1 89 ? 11.742 -14.419 -2.561 1.00 86.00 89 SER A N 1
ATOM 676 C CA . SER A 1 89 ? 12.049 -15.533 -1.653 1.00 86.00 89 SER A CA 1
ATOM 677 C C . SER A 1 89 ? 13.063 -16.533 -2.225 1.00 86.00 89 SER A C 1
ATOM 679 O O . SER A 1 89 ? 13.798 -17.158 -1.462 1.00 86.00 89 SER A O 1
ATOM 681 N N . GLY A 1 90 ? 13.183 -16.639 -3.554 1.00 87.06 90 GLY A N 1
ATOM 682 C CA . GLY A 1 90 ? 14.216 -17.442 -4.218 1.00 87.06 90 GLY A CA 1
ATOM 683 C C . GLY A 1 90 ? 15.650 -16.922 -4.036 1.00 87.06 90 GLY A C 1
ATOM 684 O O . GLY A 1 90 ? 16.590 -17.653 -4.331 1.00 87.06 90 GLY A O 1
ATOM 685 N N . LEU A 1 91 ? 15.834 -15.698 -3.527 1.00 86.50 91 LEU A N 1
ATOM 686 C CA . LEU A 1 91 ? 17.131 -15.152 -3.108 1.00 86.50 91 LEU A CA 1
ATOM 687 C C . LEU A 1 91 ? 17.479 -15.479 -1.646 1.00 86.50 91 LEU A C 1
ATOM 689 O O . LEU A 1 91 ? 18.569 -15.137 -1.190 1.00 86.50 91 LEU A O 1
ATOM 693 N N . GLY A 1 92 ? 16.564 -16.109 -0.899 1.00 84.31 92 GLY A N 1
ATOM 694 C CA . GLY A 1 92 ? 16.712 -16.310 0.545 1.00 84.31 92 GLY A CA 1
ATOM 695 C C . GLY A 1 92 ? 16.587 -15.017 1.357 1.00 84.31 92 GLY A C 1
ATOM 696 O O . GLY A 1 92 ? 17.088 -14.958 2.475 1.00 84.31 92 GLY A O 1
ATOM 697 N N . LEU A 1 93 ? 15.953 -13.992 0.782 1.00 84.75 93 LEU A N 1
ATOM 698 C CA . LEU A 1 93 ? 15.688 -12.698 1.406 1.00 84.75 93 LEU A CA 1
ATOM 699 C C . LEU A 1 93 ? 14.187 -12.467 1.537 1.00 84.75 93 LEU A C 1
ATOM 701 O O . LEU A 1 93 ? 13.396 -12.908 0.697 1.00 84.75 93 LEU A O 1
ATOM 705 N N . THR A 1 94 ? 13.808 -11.724 2.569 1.00 85.81 94 THR A N 1
ATOM 706 C CA . THR A 1 94 ? 12.469 -11.155 2.690 1.00 85.81 94 THR A CA 1
ATOM 707 C C . THR A 1 94 ? 12.321 -9.913 1.815 1.00 85.81 94 THR A C 1
ATOM 709 O O . THR A 1 94 ? 13.300 -9.242 1.489 1.00 85.81 94 THR A O 1
ATOM 712 N N . GLY A 1 95 ? 11.088 -9.558 1.446 1.00 89.12 95 GLY A N 1
ATOM 713 C CA . GLY A 1 95 ? 10.852 -8.316 0.705 1.00 89.12 95 GLY A CA 1
ATOM 714 C C . GLY A 1 95 ? 11.204 -7.057 1.503 1.00 89.12 95 GLY A C 1
ATOM 715 O O . GLY A 1 95 ? 11.585 -6.071 0.888 1.00 89.12 95 GLY A O 1
ATOM 716 N N . PHE A 1 96 ? 11.160 -7.100 2.841 1.00 87.00 96 PHE A N 1
ATOM 717 C CA . PHE A 1 96 ? 11.620 -5.997 3.697 1.00 87.00 96 PHE A CA 1
ATOM 718 C C . PHE A 1 96 ? 13.132 -5.789 3.605 1.00 87.00 96 PHE A C 1
ATOM 720 O O . PHE A 1 96 ? 13.582 -4.668 3.416 1.00 87.00 96 PHE A O 1
ATOM 727 N N . GLU A 1 97 ? 13.915 -6.870 3.674 1.00 87.62 97 GLU A N 1
ATOM 728 C CA . GLU A 1 97 ? 15.374 -6.780 3.535 1.00 87.62 97 GLU A CA 1
ATOM 729 C C . GLU A 1 97 ? 15.769 -6.259 2.153 1.00 87.62 97 GLU A C 1
ATOM 731 O O . GLU A 1 97 ? 16.689 -5.456 2.033 1.00 87.62 97 GLU A O 1
ATOM 736 N N . VAL A 1 98 ? 15.075 -6.700 1.101 1.00 92.81 98 VAL A N 1
ATOM 737 C CA . VAL A 1 98 ? 15.324 -6.202 -0.256 1.00 92.81 98 VAL A CA 1
ATOM 738 C C . VAL A 1 98 ? 14.983 -4.718 -0.379 1.00 92.81 98 VAL A C 1
ATOM 740 O O . VAL A 1 98 ? 15.760 -3.990 -0.991 1.00 92.81 98 VAL A O 1
ATOM 743 N N . ASP A 1 99 ? 13.871 -4.266 0.202 1.00 93.69 99 ASP A N 1
ATOM 744 C CA . ASP A 1 99 ? 13.468 -2.854 0.179 1.00 93.69 99 ASP A CA 1
ATOM 745 C C . ASP A 1 99 ? 14.478 -1.968 0.922 1.00 93.69 99 ASP A C 1
ATOM 747 O O . ASP A 1 99 ? 14.924 -0.961 0.379 1.00 93.69 99 ASP A O 1
ATOM 751 N N . ASP A 1 100 ? 14.963 -2.413 2.088 1.00 90.38 100 ASP A N 1
ATOM 752 C CA . ASP A 1 100 ? 16.042 -1.744 2.827 1.00 90.38 100 ASP A CA 1
ATOM 753 C C . ASP A 1 100 ? 17.339 -1.643 2.001 1.00 90.38 100 ASP A C 1
ATOM 755 O O . ASP A 1 100 ? 18.030 -0.621 2.039 1.00 90.38 100 ASP A O 1
ATOM 759 N N . ILE A 1 101 ? 17.698 -2.690 1.242 1.00 93.56 101 ILE A N 1
ATOM 760 C CA . ILE A 1 101 ? 18.866 -2.650 0.341 1.00 93.56 101 ILE A CA 1
ATOM 761 C C . ILE A 1 101 ? 18.638 -1.638 -0.778 1.00 93.56 101 ILE A C 1
ATOM 763 O O . ILE A 1 101 ? 19.543 -0.879 -1.141 1.00 93.56 101 ILE A O 1
ATOM 767 N N . PHE A 1 102 ? 17.444 -1.677 -1.359 1.00 95.81 102 PHE A N 1
ATOM 768 C CA . PHE A 1 102 ? 17.073 -0.865 -2.500 1.00 95.81 102 PHE A CA 1
ATOM 769 C C . PHE A 1 102 ? 17.112 0.622 -2.147 1.00 95.81 102 PHE A C 1
ATOM 771 O O . PHE A 1 102 ? 17.785 1.375 -2.854 1.00 95.81 102 PHE A O 1
ATOM 778 N N . ASP A 1 103 ? 16.510 1.008 -1.023 1.00 93.31 103 ASP A N 1
ATOM 779 C CA . ASP A 1 103 ? 16.489 2.384 -0.528 1.00 93.31 103 ASP A CA 1
ATOM 780 C C . ASP A 1 103 ? 17.903 2.890 -0.202 1.00 93.31 103 ASP A C 1
ATOM 782 O O . ASP A 1 103 ? 18.353 3.915 -0.718 1.00 93.31 103 ASP A O 1
ATOM 786 N N . ARG A 1 104 ? 18.668 2.124 0.587 1.00 92.25 104 ARG A N 1
ATOM 787 C CA . ARG A 1 104 ? 19.964 2.590 1.108 1.00 92.25 104 ARG A CA 1
ATOM 788 C C . ARG A 1 104 ? 21.091 2.592 0.084 1.00 92.25 104 ARG A C 1
ATOM 790 O O . ARG A 1 104 ? 22.014 3.397 0.211 1.00 92.25 104 ARG A O 1
ATOM 797 N N . TYR A 1 105 ? 21.075 1.663 -0.873 1.00 93.81 105 TYR A N 1
ATOM 798 C CA . TYR A 1 105 ? 22.251 1.404 -1.713 1.00 93.81 105 TYR A CA 1
ATOM 799 C C . TYR A 1 105 ? 21.987 1.424 -3.215 1.00 93.81 105 TYR A C 1
ATOM 801 O O . TYR A 1 105 ? 22.940 1.608 -3.971 1.00 93.81 105 TYR A O 1
ATOM 809 N N . LEU A 1 106 ? 20.747 1.209 -3.666 1.00 94.44 106 LEU A N 1
ATOM 810 C CA . LEU A 1 106 ? 20.447 1.054 -5.098 1.00 94.44 106 LEU A CA 1
ATOM 811 C C . LEU A 1 106 ? 19.498 2.133 -5.646 1.00 94.44 106 LEU A C 1
ATOM 813 O O . LEU A 1 106 ? 19.266 2.183 -6.856 1.00 94.44 106 LEU A O 1
ATOM 817 N N . GLY A 1 107 ? 19.005 3.028 -4.784 1.00 94.88 107 GLY A N 1
ATOM 818 C CA . GLY A 1 107 ? 18.167 4.167 -5.156 1.00 94.88 107 GLY A CA 1
ATOM 819 C C . GLY A 1 107 ? 16.830 3.757 -5.770 1.00 94.88 107 GLY A C 1
ATOM 820 O O . GLY A 1 107 ? 16.340 4.439 -6.667 1.00 94.88 107 GLY A O 1
ATOM 821 N N . VAL A 1 108 ? 16.279 2.621 -5.342 1.00 97.00 108 VAL A N 1
ATOM 822 C CA . VAL A 1 108 ? 14.978 2.107 -5.784 1.00 97.00 108 VAL A CA 1
ATOM 823 C C . VAL A 1 108 ? 14.066 2.038 -4.566 1.00 97.00 108 VAL A C 1
ATOM 825 O O . VAL A 1 108 ? 14.511 1.666 -3.491 1.00 97.00 108 VAL A O 1
ATOM 828 N N . GLN A 1 109 ? 12.790 2.372 -4.730 1.00 95.19 109 GLN A N 1
ATOM 829 C CA . GLN A 1 109 ? 11.816 2.304 -3.645 1.00 95.19 109 GLN A CA 1
ATOM 830 C C . GLN A 1 109 ? 10.618 1.470 -4.087 1.00 95.19 109 GLN A C 1
ATOM 832 O O . GLN A 1 109 ? 10.040 1.723 -5.151 1.00 95.19 109 GLN A O 1
ATOM 837 N N . ALA A 1 110 ? 10.253 0.457 -3.299 1.00 95.75 110 ALA A N 1
ATOM 838 C CA . ALA A 1 110 ? 9.006 -0.255 -3.521 1.00 95.75 110 ALA A CA 1
ATOM 839 C C . ALA A 1 110 ? 7.822 0.550 -2.976 1.00 95.75 110 ALA A C 1
ATOM 841 O O . ALA A 1 110 ? 7.931 1.297 -2.009 1.00 95.75 110 ALA A O 1
ATOM 842 N N . GLU A 1 111 ? 6.654 0.357 -3.584 1.00 95.44 111 GLU A N 1
ATOM 843 C CA . GLU A 1 111 ? 5.397 0.852 -3.016 1.00 95.44 111 GLU A CA 1
ATOM 844 C C . GLU A 1 111 ? 5.030 0.046 -1.765 1.00 95.44 111 GLU A C 1
ATOM 846 O O . GLU A 1 111 ? 4.511 0.578 -0.789 1.00 95.44 111 GLU A O 1
ATOM 851 N N . PHE A 1 112 ? 5.248 -1.271 -1.824 1.00 92.25 112 PHE A N 1
ATOM 852 C CA . PHE A 1 112 ? 4.795 -2.187 -0.786 1.00 92.25 112 PHE A CA 1
ATOM 853 C C . PHE A 1 112 ? 5.730 -3.398 -0.669 1.00 92.25 112 PHE A C 1
ATOM 855 O O . PHE A 1 112 ? 5.636 -4.327 -1.486 1.00 92.25 112 PHE A O 1
ATOM 862 N N . PRO A 1 113 ? 6.625 -3.421 0.333 1.00 90.62 113 PRO A N 1
ATOM 863 C CA . PRO A 1 113 ? 7.355 -4.618 0.715 1.00 90.62 113 PRO A CA 1
ATOM 864 C C . PRO A 1 113 ? 6.487 -5.548 1.572 1.00 90.62 113 PRO A C 1
ATOM 866 O O . PRO A 1 113 ? 5.670 -5.129 2.391 1.00 90.62 113 PRO A O 1
ATOM 869 N N . SER A 1 114 ? 6.685 -6.847 1.392 1.00 87.31 114 SER A N 1
ATOM 870 C CA . SER A 1 114 ? 6.062 -7.910 2.179 1.00 87.31 114 SER A CA 1
ATOM 871 C C . SER A 1 114 ? 7.084 -9.006 2.468 1.00 87.31 114 SER A C 1
ATOM 873 O O . SER A 1 114 ? 8.225 -8.943 2.024 1.00 87.31 114 SER A O 1
ATOM 875 N N . LEU A 1 115 ? 6.681 -10.067 3.164 1.00 84.38 115 LEU A N 1
ATOM 876 C CA . LEU A 1 115 ? 7.605 -11.141 3.535 1.00 84.38 115 LEU A CA 1
ATOM 877 C C . LEU A 1 115 ? 8.286 -11.820 2.346 1.00 84.38 115 LEU A C 1
ATOM 879 O O . LEU A 1 115 ? 9.460 -12.144 2.441 1.00 84.38 115 LEU A O 1
ATOM 883 N N . GLN A 1 116 ? 7.577 -12.041 1.238 1.00 87.31 116 GLN A N 1
ATOM 884 C CA . GLN 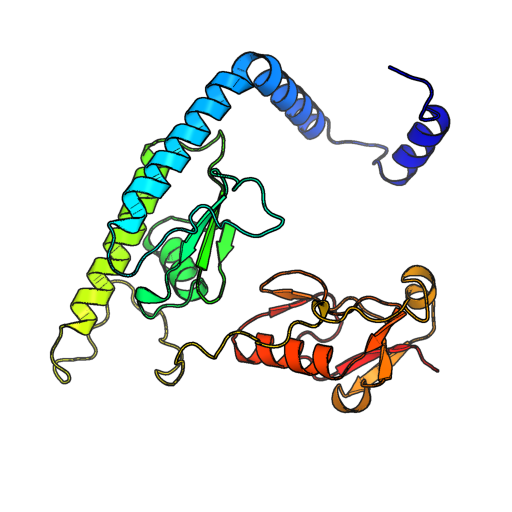A 1 116 ? 8.117 -12.778 0.084 1.00 87.31 116 GLN A CA 1
ATOM 885 C C . GLN A 1 116 ? 8.148 -11.957 -1.205 1.00 87.31 116 GLN A C 1
ATOM 887 O O . GLN A 1 116 ? 8.739 -12.400 -2.193 1.00 87.31 116 GLN A O 1
ATOM 892 N N . HIS A 1 117 ? 7.514 -10.784 -1.213 1.00 91.88 117 HIS A N 1
ATOM 893 C CA . HIS A 1 117 ? 7.312 -9.995 -2.422 1.00 91.88 117 HIS A CA 1
ATOM 894 C C . HIS A 1 117 ? 7.555 -8.508 -2.184 1.00 91.88 117 HIS A C 1
ATOM 896 O O . HIS A 1 117 ? 7.302 -8.011 -1.087 1.00 91.88 117 HIS A O 1
ATOM 902 N N . LEU A 1 118 ? 7.921 -7.797 -3.246 1.00 94.75 118 LEU A N 1
ATOM 903 C CA . LEU A 1 118 ? 7.818 -6.343 -3.339 1.00 94.75 118 LEU A CA 1
ATOM 904 C C . LEU A 1 118 ? 6.842 -5.989 -4.452 1.00 94.75 118 LEU A C 1
ATOM 906 O O . LEU A 1 118 ? 6.821 -6.647 -5.494 1.00 94.75 118 LEU A O 1
ATOM 910 N N . THR A 1 119 ? 6.044 -4.949 -4.246 1.00 96.94 119 THR A N 1
ATOM 911 C CA . THR A 1 119 ? 5.191 -4.379 -5.290 1.00 96.94 119 THR A CA 1
ATOM 912 C C . THR A 1 119 ? 5.666 -2.982 -5.650 1.00 96.94 119 THR A C 1
ATOM 914 O O . THR A 1 119 ? 5.931 -2.168 -4.771 1.00 96.94 119 THR A O 1
ATOM 917 N N . PHE A 1 120 ? 5.727 -2.707 -6.948 1.00 98.06 120 PHE A N 1
ATOM 918 C CA . PHE A 1 120 ? 6.064 -1.416 -7.536 1.00 98.06 120 PHE A CA 1
ATOM 919 C C . PHE A 1 120 ? 4.878 -0.905 -8.357 1.00 98.06 120 PHE A C 1
ATOM 921 O O . PHE A 1 120 ? 4.176 -1.694 -9.000 1.00 98.06 120 PHE A O 1
ATOM 928 N N . ILE A 1 121 ? 4.665 0.411 -8.353 1.00 98.00 121 ILE A N 1
ATOM 929 C CA . ILE A 1 121 ? 3.710 1.075 -9.244 1.00 98.00 121 ILE A CA 1
ATOM 930 C C . ILE A 1 121 ? 4.486 1.688 -10.402 1.00 98.00 121 ILE A C 1
ATOM 932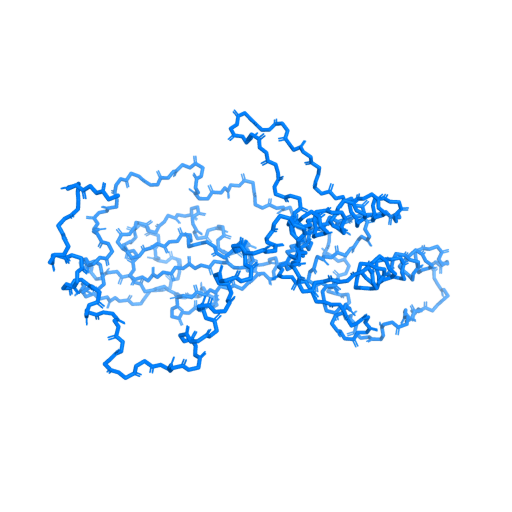 O O . ILE A 1 121 ? 5.303 2.581 -10.201 1.00 98.00 121 ILE A O 1
ATOM 936 N N . ILE A 1 122 ? 4.190 1.243 -11.619 1.00 98.19 122 ILE A N 1
ATOM 937 C CA . ILE A 1 122 ? 4.718 1.850 -12.840 1.00 98.19 122 ILE A CA 1
ATOM 938 C C . ILE A 1 122 ? 3.679 2.849 -13.337 1.00 98.19 122 ILE A C 1
ATOM 940 O O . ILE A 1 122 ? 2.578 2.480 -13.737 1.00 98.19 122 ILE A O 1
ATOM 944 N N . SER A 1 123 ? 4.016 4.130 -13.274 1.00 97.50 123 SER A N 1
ATOM 945 C CA . SER A 1 123 ? 3.109 5.248 -13.521 1.00 97.50 123 SER A CA 1
ATOM 946 C C . SER A 1 123 ? 3.449 6.011 -14.806 1.00 97.50 123 SER A C 1
ATOM 948 O O . SER A 1 123 ? 4.403 5.703 -15.523 1.00 97.50 123 SER A O 1
ATOM 950 N N . LEU A 1 124 ? 2.665 7.051 -15.099 1.00 96.69 124 LEU A N 1
ATOM 951 C CA . LEU A 1 124 ? 2.927 7.993 -16.197 1.00 96.69 124 LEU A CA 1
ATOM 952 C C . LEU A 1 124 ? 4.210 8.813 -15.976 1.00 96.69 124 LEU A C 1
ATOM 954 O O . LEU A 1 124 ? 4.756 9.360 -16.932 1.00 96.69 124 LEU A O 1
ATOM 958 N N . GLY A 1 125 ? 4.672 8.909 -14.723 1.00 96.38 125 GLY A N 1
ATOM 959 C CA . GLY A 1 125 ? 5.898 9.612 -14.351 1.00 96.38 125 GLY A CA 1
ATOM 960 C C . GLY A 1 125 ? 7.170 8.806 -14.601 1.00 96.38 125 GLY A C 1
ATOM 961 O O . GLY A 1 125 ? 8.252 9.380 -14.545 1.00 96.38 125 GLY A O 1
ATOM 962 N N . ASN A 1 126 ? 7.057 7.507 -14.897 1.00 98.25 126 ASN A N 1
ATOM 963 C CA . ASN A 1 126 ? 8.222 6.661 -15.107 1.00 98.25 126 ASN A CA 1
ATOM 964 C C . ASN A 1 126 ? 8.768 6.731 -16.539 1.00 98.25 126 ASN A C 1
ATOM 966 O O . ASN A 1 126 ? 8.065 6.977 -17.528 1.00 98.25 126 ASN A O 1
ATOM 970 N N . THR A 1 127 ? 10.062 6.471 -16.642 1.00 98.12 127 THR A N 1
ATOM 971 C CA . THR A 1 127 ? 10.849 6.436 -17.869 1.00 98.12 127 THR A CA 1
ATOM 972 C C . THR A 1 127 ? 11.445 5.046 -18.091 1.00 98.12 127 THR A C 1
ATOM 974 O O . THR A 1 127 ? 11.393 4.183 -17.219 1.00 98.12 127 THR A O 1
ATOM 977 N N . ALA A 1 128 ? 12.027 4.816 -19.272 1.00 98.44 128 ALA A N 1
ATOM 978 C CA . ALA A 1 128 ? 12.776 3.585 -19.530 1.00 98.44 128 ALA A CA 1
ATOM 979 C C . ALA A 1 128 ? 13.987 3.449 -18.591 1.00 98.44 128 ALA A C 1
ATOM 981 O O . ALA A 1 128 ? 14.239 2.357 -18.100 1.00 98.44 128 ALA A O 1
ATOM 982 N N . ALA A 1 129 ? 14.651 4.565 -18.265 1.00 98.44 129 ALA A N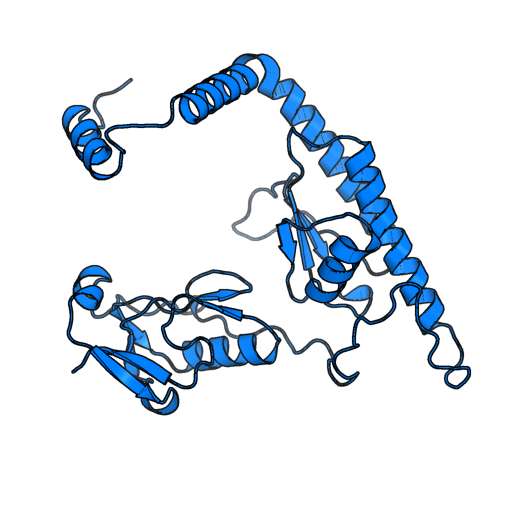 1
ATOM 983 C CA . ALA A 1 129 ? 15.786 4.577 -17.347 1.00 98.44 129 ALA A CA 1
ATOM 984 C C . ALA A 1 129 ? 15.401 4.107 -15.935 1.00 98.44 129 ALA A C 1
ATOM 986 O O . ALA A 1 129 ? 16.170 3.380 -15.316 1.00 98.44 129 ALA A O 1
ATOM 987 N N . ASP A 1 130 ? 14.198 4.445 -15.455 1.00 98.25 130 ASP A N 1
ATOM 988 C CA . ASP A 1 130 ? 13.717 3.967 -14.150 1.00 98.25 130 ASP A CA 1
ATOM 989 C C . ASP A 1 130 ? 13.511 2.444 -14.156 1.00 98.25 130 ASP A C 1
ATOM 991 O O . ASP A 1 130 ? 13.828 1.759 -13.184 1.00 98.25 130 ASP A O 1
ATOM 995 N N . ILE A 1 131 ? 13.003 1.894 -15.267 1.00 98.50 131 ILE A N 1
ATOM 996 C CA . ILE A 1 131 ? 12.849 0.443 -15.434 1.00 98.50 131 ILE A CA 1
ATOM 997 C C . ILE A 1 131 ? 14.215 -0.241 -15.510 1.00 98.50 131 ILE A C 1
ATOM 999 O O . ILE A 1 131 ? 14.412 -1.273 -14.870 1.00 98.50 131 ILE A O 1
ATOM 1003 N N . ASP A 1 132 ? 15.164 0.339 -16.241 1.00 98.38 132 ASP A N 1
ATOM 1004 C CA . ASP A 1 132 ? 16.525 -0.186 -16.338 1.00 98.38 132 ASP A CA 1
ATOM 1005 C C . ASP A 1 132 ? 17.223 -0.159 -14.969 1.00 98.38 132 ASP A C 1
ATOM 1007 O O . ASP A 1 132 ? 17.849 -1.146 -14.582 1.00 98.38 132 ASP A O 1
ATOM 1011 N N . GLN A 1 133 ? 17.051 0.914 -14.186 1.00 98.25 133 GLN A N 1
ATOM 1012 C CA . GLN A 1 133 ? 17.559 1.002 -12.814 1.00 98.25 133 GLN A CA 1
ATOM 1013 C C . GLN A 1 133 ? 16.942 -0.076 -11.916 1.00 98.25 133 GLN A C 1
ATOM 1015 O O . GLN A 1 133 ? 17.669 -0.741 -11.177 1.00 98.25 133 GLN A O 1
ATOM 1020 N N . LEU A 1 134 ? 15.627 -0.305 -12.007 1.00 98.50 134 LEU A N 1
ATOM 1021 C CA . LEU A 1 134 ? 14.943 -1.362 -11.259 1.00 98.50 134 LEU A CA 1
ATOM 1022 C C . LEU A 1 134 ? 15.490 -2.758 -11.606 1.00 98.50 134 LEU A C 1
ATOM 1024 O O . LEU A 1 134 ? 15.802 -3.550 -10.714 1.00 98.50 134 LEU A O 1
ATOM 1028 N N . VAL A 1 135 ? 15.638 -3.066 -12.899 1.00 98.31 135 VAL A N 1
ATOM 1029 C CA . VAL A 1 135 ? 16.192 -4.349 -13.368 1.00 98.31 135 VAL A CA 1
ATOM 1030 C C . VAL A 1 135 ? 17.650 -4.504 -12.925 1.00 98.31 135 VAL A C 1
ATOM 1032 O O . VAL A 1 135 ? 18.051 -5.580 -12.466 1.00 98.31 135 VAL A O 1
ATOM 1035 N N . GLN A 1 136 ? 18.444 -3.435 -13.007 1.00 98.12 136 GLN A N 1
ATOM 1036 C CA . GLN A 1 136 ? 19.840 -3.431 -12.583 1.00 98.12 136 GLN A CA 1
ATOM 1037 C C . GLN A 1 136 ? 19.980 -3.624 -11.069 1.00 98.12 136 GLN A C 1
ATOM 1039 O O . GLN A 1 136 ? 20.868 -4.362 -10.636 1.00 98.12 136 GLN A O 1
ATOM 1044 N N . ALA A 1 137 ? 19.105 -3.022 -10.261 1.00 97.81 137 ALA A N 1
ATOM 1045 C CA . ALA A 1 137 ? 19.086 -3.205 -8.813 1.00 97.81 137 ALA A CA 1
ATOM 1046 C C . ALA A 1 137 ? 18.857 -4.679 -8.444 1.00 97.81 137 ALA A C 1
ATOM 1048 O O . ALA A 1 137 ? 19.658 -5.272 -7.717 1.00 97.81 137 ALA A O 1
ATOM 1049 N N . PHE A 1 138 ? 17.840 -5.314 -9.035 1.00 97.69 138 PHE A N 1
ATOM 1050 C CA . PHE A 1 138 ? 17.585 -6.746 -8.855 1.00 97.69 138 PHE A CA 1
ATOM 1051 C C . PHE A 1 138 ? 18.745 -7.628 -9.332 1.00 97.69 138 PHE A C 1
ATOM 1053 O O . PHE A 1 138 ? 19.125 -8.577 -8.646 1.00 97.69 138 PHE A O 1
ATOM 1060 N N . THR A 1 139 ? 19.338 -7.308 -10.482 1.00 97.00 139 THR A N 1
ATOM 1061 C CA . THR A 1 139 ? 20.477 -8.057 -11.038 1.00 97.00 139 THR A CA 1
ATOM 1062 C C . THR A 1 139 ? 21.706 -7.969 -10.131 1.00 97.00 139 THR A C 1
ATOM 1064 O O . THR A 1 139 ? 22.378 -8.973 -9.878 1.00 97.00 139 THR A O 1
ATOM 1067 N N . THR A 1 140 ? 21.983 -6.775 -9.604 1.00 95.19 140 THR A N 1
ATOM 1068 C CA . THR A 1 140 ? 23.100 -6.514 -8.685 1.00 95.19 140 THR A CA 1
ATOM 1069 C C . THR A 1 140 ? 22.901 -7.281 -7.381 1.00 95.19 140 THR A C 1
ATOM 1071 O O . THR A 1 140 ? 23.807 -7.987 -6.936 1.00 95.19 140 THR A O 1
ATOM 1074 N N . LEU A 1 141 ? 21.689 -7.222 -6.819 1.00 93.50 141 LEU A N 1
ATOM 1075 C CA . LEU A 1 141 ? 21.309 -7.971 -5.626 1.00 93.50 141 LEU A CA 1
ATOM 1076 C C . LEU A 1 141 ? 21.502 -9.483 -5.817 1.00 93.50 141 LEU A C 1
ATOM 1078 O O . LEU A 1 141 ? 22.198 -10.122 -5.029 1.00 93.50 141 LEU A O 1
ATOM 1082 N N . ALA A 1 142 ? 20.942 -10.060 -6.883 1.00 92.38 142 ALA A N 1
ATOM 1083 C CA . ALA A 1 142 ? 21.044 -11.495 -7.147 1.00 92.38 142 ALA A CA 1
ATOM 1084 C C . ALA A 1 142 ? 22.499 -11.959 -7.346 1.00 92.38 142 ALA A C 1
ATOM 1086 O O . ALA A 1 142 ? 22.875 -13.042 -6.892 1.00 92.38 142 ALA A O 1
ATOM 1087 N N . THR A 1 143 ? 23.334 -11.134 -7.984 1.00 90.94 143 THR A N 1
ATOM 1088 C CA . THR A 1 143 ? 24.757 -11.435 -8.213 1.00 90.94 143 THR A CA 1
ATOM 1089 C C . THR A 1 143 ? 25.550 -11.458 -6.905 1.00 90.94 143 THR A C 1
ATOM 1091 O O . THR A 1 143 ? 26.293 -12.409 -6.653 1.00 90.94 143 THR A O 1
ATOM 1094 N N . GLU A 1 144 ? 25.369 -10.453 -6.045 1.00 87.50 144 GLU A N 1
ATOM 1095 C CA . GLU A 1 144 ? 26.060 -10.371 -4.751 1.00 87.50 144 GLU A CA 1
ATOM 1096 C C . GLU A 1 144 ? 25.665 -11.522 -3.815 1.00 87.50 144 GLU A C 1
ATOM 1098 O O . GLU A 1 144 ? 26.528 -12.135 -3.182 1.00 87.50 144 GLU A O 1
ATOM 1103 N N . TYR A 1 145 ? 24.378 -11.875 -3.761 1.00 81.94 145 TYR A N 1
ATOM 1104 C CA . TYR A 1 145 ? 23.900 -12.948 -2.885 1.00 81.94 145 TYR A CA 1
ATOM 1105 C C . TYR A 1 145 ? 24.252 -14.348 -3.397 1.00 81.94 145 TYR A C 1
ATOM 1107 O O . TYR A 1 145 ? 24.543 -15.228 -2.586 1.00 81.94 145 TYR A O 1
ATOM 1115 N N . ARG A 1 146 ? 24.343 -14.548 -4.719 1.00 78.56 146 ARG A N 1
ATOM 1116 C CA . ARG A 1 146 ? 24.883 -15.787 -5.298 1.00 78.56 146 ARG A CA 1
ATOM 1117 C C . ARG A 1 146 ? 26.368 -15.968 -4.984 1.00 78.56 146 ARG A C 1
ATOM 1119 O O . ARG A 1 146 ? 26.754 -17.030 -4.508 1.00 78.56 146 ARG A O 1
ATOM 1126 N N . ARG A 1 147 ? 27.195 -14.930 -5.177 1.00 70.19 147 ARG A N 1
ATOM 1127 C CA . ARG A 1 147 ? 28.646 -14.995 -4.894 1.00 70.19 147 ARG A CA 1
ATOM 1128 C C . ARG A 1 147 ? 28.932 -15.430 -3.453 1.00 70.19 147 ARG A C 1
ATOM 1130 O O . ARG A 1 147 ? 29.877 -16.175 -3.194 1.00 70.19 147 ARG A O 1
ATOM 1137 N N . ASN A 1 148 ? 28.102 -14.977 -2.518 1.00 64.88 148 ASN A N 1
ATOM 1138 C CA . ASN A 1 148 ? 28.231 -15.320 -1.106 1.00 64.88 148 ASN A CA 1
ATOM 1139 C C . ASN A 1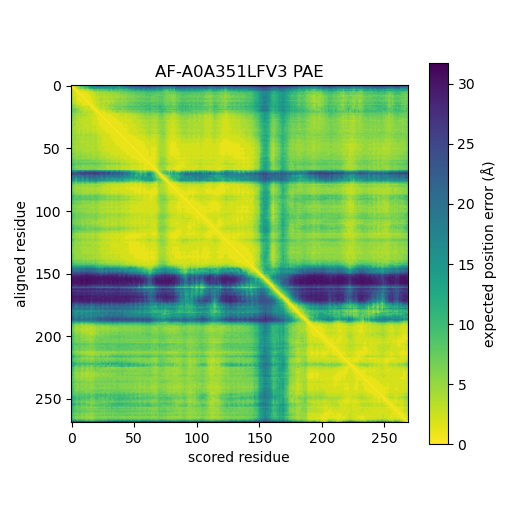 148 ? 27.758 -16.750 -0.789 1.00 64.88 148 ASN A C 1
ATOM 1141 O O . ASN A 1 148 ? 28.264 -17.339 0.162 1.00 64.88 148 ASN A O 1
ATOM 1145 N N . ALA A 1 149 ? 26.820 -17.310 -1.560 1.00 65.50 149 ALA A N 1
ATOM 1146 C CA . ALA A 1 149 ? 26.370 -18.696 -1.407 1.00 65.50 149 ALA A CA 1
ATOM 1147 C C . ALA A 1 149 ? 27.397 -19.713 -1.939 1.00 65.50 149 ALA A C 1
ATOM 1149 O O . ALA A 1 149 ? 27.556 -20.778 -1.349 1.00 65.50 149 ALA A O 1
ATOM 1150 N N . ASP A 1 150 ? 28.125 -19.362 -3.003 1.00 62.12 150 ASP A N 1
ATOM 1151 C CA . ASP A 1 150 ? 29.120 -20.234 -3.648 1.00 62.12 150 ASP A CA 1
ATOM 1152 C C . ASP A 1 150 ? 30.513 -20.187 -2.976 1.00 62.12 150 ASP A C 1
ATOM 1154 O O . ASP A 1 150 ? 31.427 -20.922 -3.356 1.00 62.12 150 ASP A O 1
ATOM 1158 N N . SER A 1 151 ? 30.706 -19.322 -1.973 1.00 56.06 151 SER A N 1
ATOM 1159 C CA . SER A 1 151 ? 31.975 -19.202 -1.244 1.00 56.06 151 SER A CA 1
ATOM 1160 C C . SER A 1 151 ? 32.141 -20.339 -0.215 1.00 56.06 151 SER A C 1
ATOM 1162 O O . SER A 1 151 ? 31.200 -20.615 0.532 1.00 56.06 151 SER A O 1
ATOM 1164 N N . PRO A 1 152 ? 33.320 -20.994 -0.108 1.00 50.06 152 PRO A N 1
ATOM 1165 C CA . PRO A 1 152 ? 33.521 -22.118 0.807 1.00 50.06 152 PRO A CA 1
ATOM 1166 C C . PRO A 1 152 ? 33.237 -21.738 2.264 1.00 50.06 152 PRO A C 1
ATOM 1168 O O . PRO A 1 152 ? 33.760 -20.739 2.769 1.00 50.06 152 PRO A O 1
ATOM 1171 N N . ALA A 1 153 ? 32.454 -22.572 2.955 1.00 47.56 153 ALA A N 1
ATOM 1172 C CA . ALA A 1 153 ? 32.162 -22.432 4.377 1.00 47.56 153 ALA A CA 1
ATOM 1173 C C . ALA A 1 153 ? 33.466 -22.490 5.195 1.00 47.56 153 ALA A C 1
ATOM 1175 O O . ALA A 1 153 ? 33.996 -23.563 5.469 1.00 47.56 153 ALA A O 1
ATOM 1176 N N . GLY A 1 154 ? 34.014 -21.324 5.546 1.00 44.06 154 GLY A N 1
ATOM 1177 C CA . GLY A 1 154 ? 35.236 -21.210 6.349 1.00 44.06 154 GLY A CA 1
ATOM 1178 C C . GLY A 1 154 ? 36.195 -20.091 5.939 1.00 44.06 154 GLY A C 1
ATOM 1179 O O . GLY A 1 154 ? 37.042 -19.711 6.742 1.00 44.06 154 GLY A O 1
ATOM 1180 N N . ALA A 1 155 ? 36.053 -19.500 4.750 1.00 38.38 155 ALA A N 1
ATOM 1181 C CA . ALA A 1 155 ? 36.903 -18.389 4.309 1.00 38.38 155 ALA A CA 1
ATOM 1182 C C . ALA A 1 155 ? 36.235 -17.025 4.561 1.00 38.38 155 ALA A C 1
ATOM 1184 O O . ALA A 1 155 ? 35.846 -16.321 3.637 1.00 38.38 155 ALA A O 1
ATOM 1185 N N . GLY A 1 156 ? 36.117 -16.654 5.840 1.00 36.91 156 GLY A N 1
ATOM 1186 C CA . GLY A 1 156 ? 35.692 -15.324 6.280 1.00 36.91 156 GLY A CA 1
ATOM 1187 C C . GLY A 1 156 ? 34.189 -15.062 6.166 1.00 36.91 156 GLY A C 1
ATOM 1188 O O . GLY A 1 156 ? 33.540 -15.393 5.180 1.00 36.91 156 GLY A O 1
ATOM 1189 N N . ALA A 1 157 ? 33.625 -14.406 7.179 1.00 39.84 157 ALA A N 1
ATOM 1190 C CA . ALA A 1 157 ? 32.346 -13.715 7.070 1.00 39.84 157 ALA A CA 1
ATOM 1191 C C . ALA A 1 157 ? 32.490 -12.584 6.031 1.00 39.84 157 ALA A C 1
ATOM 1193 O O . ALA A 1 157 ? 32.746 -11.425 6.366 1.00 39.84 157 ALA A O 1
ATOM 1194 N N . GLY A 1 158 ? 32.436 -12.956 4.753 1.00 38.22 158 GLY A N 1
ATOM 1195 C CA . GLY A 1 158 ? 32.541 -12.079 3.602 1.00 38.22 158 GLY A CA 1
ATOM 1196 C C . GLY A 1 158 ? 31.328 -11.172 3.555 1.00 38.22 158 GLY A C 1
ATOM 1197 O O . GLY A 1 158 ? 30.284 -11.528 3.020 1.00 38.22 158 GLY A O 1
ATOM 1198 N N . ARG A 1 159 ? 31.484 -10.004 4.175 1.00 47.91 159 ARG A N 1
ATOM 1199 C CA . ARG A 1 159 ? 30.640 -8.821 4.028 1.00 47.91 159 ARG A CA 1
ATOM 1200 C C . ARG A 1 159 ? 30.349 -8.618 2.535 1.00 47.91 159 ARG A C 1
ATOM 1202 O O . ARG A 1 159 ? 31.254 -8.239 1.795 1.00 47.91 159 ARG A O 1
ATOM 1209 N N . GLY A 1 160 ? 29.116 -8.877 2.096 1.00 46.78 160 GLY A N 1
ATOM 1210 C CA . GLY A 1 160 ? 28.644 -8.391 0.797 1.00 46.78 160 GLY A CA 1
ATOM 1211 C C . GLY A 1 160 ? 28.812 -6.870 0.716 1.00 46.78 160 GLY A C 1
ATOM 1212 O O . GLY A 1 160 ? 28.948 -6.212 1.752 1.00 46.78 160 GLY A O 1
ATOM 1213 N N . GLY A 1 161 ? 28.812 -6.299 -0.494 1.00 55.28 161 GLY A N 1
ATOM 1214 C CA . GLY A 1 161 ? 28.958 -4.844 -0.687 1.00 55.28 161 GLY A CA 1
ATOM 1215 C C . GLY A 1 161 ? 27.973 -3.997 0.140 1.00 55.28 161 GLY A C 1
ATOM 1216 O O . GLY A 1 161 ? 28.265 -2.850 0.471 1.00 55.28 161 GLY A O 1
ATOM 1217 N N . PHE A 1 162 ? 26.858 -4.596 0.560 1.00 66.81 162 PHE A N 1
ATOM 1218 C CA . PHE A 1 162 ? 25.883 -4.052 1.499 1.00 66.81 162 PHE A CA 1
ATOM 1219 C C . PHE A 1 162 ? 26.303 -4.363 2.952 1.00 66.81 162 PHE A C 1
ATOM 1221 O O . PHE A 1 162 ? 25.921 -5.380 3.535 1.00 66.81 162 PHE A O 1
ATOM 1228 N N . LYS A 1 163 ? 27.160 -3.516 3.541 1.00 50.81 163 LYS A N 1
ATOM 1229 C CA . LYS A 1 163 ? 27.519 -3.605 4.970 1.00 50.81 163 LYS A CA 1
ATOM 1230 C C . LYS A 1 163 ? 26.282 -3.346 5.843 1.00 50.81 163 LYS A C 1
ATOM 1232 O O . LYS A 1 163 ? 25.617 -2.342 5.642 1.00 50.81 163 LYS A O 1
ATOM 1237 N N . GLU A 1 164 ? 26.082 -4.186 6.862 1.00 50.28 164 GLU A N 1
ATOM 1238 C CA . GLU A 1 164 ? 25.145 -3.978 7.989 1.00 50.28 164 GLU A CA 1
ATOM 1239 C C . GLU A 1 164 ? 23.644 -4.138 7.714 1.00 50.28 164 GLU A C 1
ATOM 1241 O O . GLU A 1 164 ? 22.820 -3.506 8.371 1.00 50.28 164 GLU A O 1
ATOM 1246 N N . ILE A 1 165 ? 23.253 -5.069 6.848 1.00 49.62 165 ILE A N 1
ATOM 1247 C CA . ILE A 1 165 ? 21.930 -5.679 7.019 1.00 49.62 165 ILE A CA 1
ATOM 1248 C C . ILE A 1 165 ? 22.151 -6.929 7.840 1.00 49.62 165 ILE A C 1
ATOM 1250 O O . ILE A 1 165 ? 22.647 -7.948 7.353 1.00 49.62 165 ILE A O 1
ATOM 1254 N N . SER A 1 166 ? 21.898 -6.792 9.141 1.00 43.72 166 SER A N 1
ATOM 1255 C CA . SER A 1 166 ? 21.848 -7.911 10.066 1.00 43.72 166 SER A CA 1
ATOM 1256 C C . SER A 1 166 ? 20.958 -8.971 9.439 1.00 43.72 166 SER A C 1
ATOM 1258 O O . SER A 1 166 ? 19.749 -8.773 9.368 1.00 43.72 166 SER A O 1
ATOM 1260 N N . ARG A 1 167 ? 21.542 -10.094 8.994 1.00 45.88 167 ARG A N 1
ATOM 1261 C CA . ARG A 1 167 ? 20.775 -11.330 8.850 1.00 45.88 167 ARG A CA 1
ATOM 1262 C C . ARG A 1 167 ? 20.118 -11.523 10.208 1.00 45.88 167 ARG A C 1
ATOM 1264 O O . ARG A 1 167 ? 20.808 -11.891 11.163 1.00 45.88 167 ARG A O 1
ATOM 1271 N N . GLY A 1 168 ? 18.828 -11.210 10.327 1.00 42.19 168 GLY A N 1
ATOM 1272 C CA . GLY A 1 168 ? 18.038 -11.725 11.433 1.00 42.19 168 GLY A CA 1
ATOM 1273 C C . GLY A 1 168 ? 18.325 -13.219 11.444 1.00 42.19 168 GLY A C 1
ATOM 1274 O O . GLY A 1 168 ? 18.209 -13.833 10.388 1.00 42.19 168 GLY A O 1
ATOM 1275 N N . SER A 1 169 ? 18.869 -13.715 12.563 1.00 37.75 169 SER A N 1
ATOM 1276 C CA . SER A 1 169 ? 19.460 -15.048 12.761 1.00 37.75 169 SER A CA 1
ATOM 1277 C C . SER A 1 169 ? 19.062 -16.073 11.696 1.00 37.75 169 SER A C 1
ATOM 1279 O O . SER A 1 169 ? 17.878 -16.214 11.410 1.00 37.75 169 SER A O 1
ATOM 1281 N N . ALA A 1 170 ? 20.022 -16.843 11.175 1.00 40.47 170 ALA A N 1
ATOM 1282 C CA . ALA A 1 170 ? 19.818 -17.924 10.199 1.00 40.47 170 ALA A CA 1
ATOM 1283 C C . ALA A 1 170 ? 18.777 -19.005 10.608 1.00 40.47 170 ALA A C 1
ATOM 1285 O O . ALA A 1 170 ? 18.511 -19.914 9.830 1.00 40.47 170 ALA A O 1
ATOM 1286 N N . ASP A 1 171 ? 18.158 -18.877 11.787 1.00 39.56 171 ASP A N 1
ATOM 1287 C CA . ASP A 1 171 ? 16.897 -19.514 12.195 1.00 39.56 171 ASP A CA 1
ATOM 1288 C C . ASP A 1 171 ? 15.633 -18.947 11.513 1.00 39.56 171 ASP A C 1
ATOM 1290 O O . ASP A 1 171 ? 14.546 -19.508 11.650 1.00 39.56 171 ASP A O 1
ATOM 1294 N N . SER A 1 172 ? 15.732 -17.852 10.756 1.00 44.34 172 SER A N 1
ATOM 1295 C CA . SER A 1 172 ? 14.648 -17.277 9.953 1.00 44.34 172 SER A CA 1
ATOM 1296 C C . SER A 1 172 ? 14.479 -18.014 8.618 1.00 44.34 172 SER A C 1
ATOM 1298 O O . SER A 1 172 ? 14.353 -17.417 7.551 1.00 44.34 172 SER A O 1
ATOM 1300 N N . LEU A 1 173 ? 14.410 -19.350 8.670 1.00 47.31 173 LEU A N 1
ATOM 1301 C CA . LEU A 1 173 ? 13.654 -20.091 7.661 1.00 47.31 173 LEU A CA 1
ATOM 1302 C C . LEU A 1 173 ? 12.316 -19.368 7.519 1.00 47.31 173 LEU A C 1
ATOM 1304 O O . LEU A 1 173 ? 11.656 -19.161 8.537 1.00 47.31 173 LEU A O 1
ATOM 1308 N N . VAL A 1 174 ? 11.976 -18.930 6.300 1.00 51.88 174 VAL A N 1
ATOM 1309 C CA . VAL A 1 174 ? 10.716 -18.254 5.952 1.00 51.88 174 VAL A CA 1
ATOM 1310 C C . VAL A 1 174 ? 9.600 -18.855 6.800 1.00 51.88 174 VAL A C 1
ATOM 1312 O O . VAL A 1 174 ? 9.154 -19.974 6.534 1.00 51.88 174 VAL A O 1
ATOM 1315 N N . LYS A 1 175 ? 9.218 -18.158 7.882 1.00 56.06 175 LYS A N 1
ATOM 1316 C CA . LYS A 1 175 ? 8.203 -18.680 8.797 1.00 56.06 175 LYS A CA 1
ATOM 1317 C C . LYS A 1 175 ? 6.955 -18.882 7.947 1.00 56.06 175 LYS A C 1
ATOM 1319 O O . LYS A 1 175 ? 6.636 -17.986 7.155 1.00 56.06 175 LYS A O 1
ATOM 1324 N N . PRO A 1 176 ? 6.303 -20.054 8.030 1.00 57.50 176 PRO A N 1
ATOM 1325 C CA . PRO A 1 176 ? 5.214 -20.373 7.129 1.00 57.50 176 PRO A CA 1
ATOM 1326 C C . PRO A 1 176 ? 4.183 -19.250 7.196 1.00 57.50 176 PRO A C 1
ATOM 1328 O O . PRO A 1 176 ? 3.818 -18.793 8.284 1.00 57.50 176 PRO A O 1
ATOM 1331 N N . ALA A 1 177 ? 3.775 -18.772 6.020 1.00 63.00 177 ALA A N 1
ATOM 1332 C CA . ALA A 1 177 ? 2.713 -17.786 5.920 1.00 63.00 177 ALA A CA 1
ATOM 1333 C C . ALA A 1 177 ? 1.486 -18.291 6.702 1.00 63.00 177 ALA A C 1
ATOM 1335 O O . ALA A 1 177 ? 1.265 -19.508 6.748 1.00 63.00 177 ALA A O 1
ATOM 1336 N N . PRO A 1 178 ? 0.692 -17.396 7.313 1.00 64.56 178 PRO A N 1
ATOM 1337 C CA . PRO A 1 178 ? -0.530 -17.797 7.992 1.00 64.56 178 PRO A CA 1
ATOM 1338 C C . PRO A 1 178 ? -1.383 -18.668 7.069 1.00 64.56 178 PRO A C 1
ATOM 1340 O O . PRO A 1 178 ? -1.699 -18.274 5.949 1.00 64.56 178 PRO A O 1
ATOM 1343 N N . THR A 1 179 ? -1.730 -19.871 7.522 1.00 62.31 179 THR A N 1
ATOM 1344 C CA . THR A 1 179 ? -2.621 -20.781 6.783 1.00 62.31 179 THR A CA 1
ATOM 1345 C C . THR A 1 179 ? -4.086 -20.520 7.110 1.00 62.31 179 THR A C 1
ATOM 1347 O O . THR A 1 179 ? -4.971 -20.938 6.367 1.00 62.31 179 THR A O 1
ATOM 1350 N N . VAL A 1 180 ? -4.344 -19.826 8.220 1.00 66.94 180 VAL A N 1
ATOM 1351 C CA . VAL A 1 180 ? -5.673 -19.414 8.662 1.00 66.94 180 VAL A CA 1
ATOM 1352 C C . VAL A 1 180 ? -5.757 -17.902 8.544 1.00 66.94 180 VAL A C 1
ATOM 1354 O O . VAL A 1 180 ? -5.041 -17.167 9.219 1.00 66.94 180 VAL A O 1
ATOM 1357 N N . PHE A 1 181 ? -6.649 -17.444 7.675 1.00 74.12 181 PHE A N 1
ATOM 1358 C CA . PHE A 1 181 ? -6.957 -16.031 7.525 1.00 74.12 181 PHE A CA 1
ATOM 1359 C C . PHE A 1 181 ? -8.285 -15.743 8.233 1.00 74.12 181 PHE A C 1
ATOM 1361 O O . PHE A 1 181 ? -9.250 -16.461 7.948 1.00 74.12 181 PHE A O 1
ATOM 1368 N N . PRO A 1 182 ? -8.386 -14.702 9.082 1.00 69.88 182 PRO A N 1
ATOM 1369 C CA . PRO A 1 182 ? -9.628 -14.356 9.790 1.00 69.88 182 PRO A CA 1
ATOM 1370 C C . PRO A 1 182 ? -10.839 -14.207 8.851 1.00 69.88 182 PRO A C 1
ATOM 1372 O O . PRO A 1 182 ? -11.953 -14.611 9.159 1.00 69.88 182 PRO A O 1
ATOM 1375 N N . TRP A 1 183 ? -10.581 -13.726 7.638 1.00 72.19 183 TRP A N 1
ATOM 1376 C CA . TRP A 1 183 ? -11.539 -13.511 6.552 1.00 72.19 183 TRP A CA 1
ATOM 1377 C C . TRP A 1 183 ? -12.081 -14.790 5.901 1.00 72.19 183 TRP A C 1
ATOM 1379 O O . TRP A 1 183 ? -13.011 -14.718 5.101 1.00 72.19 183 TRP A O 1
ATOM 1389 N N . SER A 1 184 ? -11.486 -15.954 6.184 1.00 67.88 184 SER A N 1
ATOM 1390 C CA . SER A 1 184 ? -11.903 -17.234 5.583 1.00 67.88 184 SER A CA 1
ATOM 1391 C C . SER A 1 184 ? -13.270 -17.681 6.094 1.00 67.88 184 SER A C 1
ATOM 1393 O O . SER A 1 184 ? -13.979 -18.410 5.407 1.00 67.88 184 SER A O 1
ATOM 1395 N N . ASN A 1 185 ? -13.631 -17.239 7.298 1.00 67.19 185 ASN A N 1
ATOM 1396 C CA . ASN A 1 185 ? -14.929 -17.460 7.907 1.00 67.19 185 ASN A CA 1
ATOM 1397 C C . ASN A 1 185 ? -15.358 -16.146 8.576 1.00 67.19 185 ASN A C 1
ATOM 1399 O O . ASN A 1 185 ? -15.116 -15.976 9.773 1.00 67.19 185 ASN A O 1
ATOM 1403 N N . PRO A 1 186 ? -15.881 -15.174 7.803 1.00 64.00 186 PRO A N 1
ATOM 1404 C CA . PRO A 1 186 ? -16.179 -13.856 8.338 1.00 64.00 186 PRO A CA 1
ATOM 1405 C C . PRO A 1 186 ? -17.179 -13.987 9.493 1.00 64.00 186 PRO A C 1
ATOM 1407 O O . PRO A 1 186 ? -18.105 -14.803 9.400 1.00 64.00 186 PRO A O 1
ATOM 1410 N N . PRO A 1 187 ? -17.011 -13.213 10.579 1.00 61.84 187 PRO A N 1
ATOM 1411 C CA . PRO A 1 187 ? -17.954 -13.251 11.681 1.00 61.84 187 PRO A CA 1
ATOM 1412 C C . PRO A 1 187 ? -19.375 -12.971 11.169 1.00 61.84 187 PRO A C 1
ATOM 1414 O O . PRO A 1 187 ? -19.590 -12.140 10.281 1.00 61.84 187 PRO A O 1
ATOM 1417 N N . LEU A 1 188 ? -20.355 -13.687 11.734 1.00 65.56 188 LEU A N 1
ATOM 1418 C CA . LEU A 1 188 ? -21.771 -13.328 11.611 1.00 65.56 188 LEU A CA 1
ATOM 1419 C C . LEU A 1 188 ? -21.944 -11.865 12.050 1.00 65.56 188 LEU A C 1
ATOM 1421 O O . LEU A 1 188 ? -21.121 -11.375 12.821 1.00 65.56 188 LEU A O 1
ATOM 1425 N N . GLN A 1 189 ? -22.978 -11.185 11.532 1.00 78.88 189 GLN A N 1
ATOM 1426 C CA . GLN A 1 189 ? -23.215 -9.744 11.729 1.00 78.88 189 GLN A CA 1
ATOM 1427 C C . GLN A 1 189 ? -22.726 -9.247 13.101 1.00 78.88 189 GLN A C 1
ATOM 1429 O O . GLN A 1 189 ? -23.110 -9.838 14.117 1.00 78.88 189 GLN A O 1
ATOM 1434 N N . PRO A 1 190 ? -21.883 -8.198 13.139 1.00 84.56 190 PRO A N 1
ATOM 1435 C CA . PRO A 1 190 ? -21.273 -7.759 14.384 1.00 84.56 190 PRO A CA 1
ATOM 1436 C C . PRO A 1 190 ? -22.359 -7.377 15.402 1.00 84.56 190 PRO A C 1
ATOM 1438 O O . PRO A 1 190 ? -23.373 -6.796 15.003 1.00 84.56 190 PRO A O 1
ATOM 1441 N N . PRO A 1 191 ? -22.165 -7.674 16.704 1.00 90.94 191 PRO A N 1
ATOM 1442 C CA . PRO A 1 191 ? -23.129 -7.331 17.751 1.00 90.94 191 PRO A CA 1
ATOM 1443 C C . PRO A 1 191 ? -23.519 -5.854 17.781 1.00 90.94 191 PRO A C 1
ATOM 1445 O O . PRO A 1 191 ? -24.639 -5.523 18.161 1.00 90.94 191 PRO A O 1
ATOM 1448 N N . LEU A 1 192 ? -22.589 -4.977 17.400 1.00 94.06 192 LEU A N 1
ATOM 1449 C CA . LEU A 1 192 ? -22.788 -3.537 17.328 1.00 94.06 192 LEU A CA 1
ATOM 1450 C C . LEU A 1 192 ? -22.254 -2.996 16.009 1.00 94.06 192 LEU A C 1
ATOM 1452 O O . LEU A 1 192 ? -21.272 -3.494 15.454 1.00 94.06 192 LEU A O 1
ATOM 1456 N N . SER A 1 193 ? -22.862 -1.914 15.531 1.00 94.75 193 SER A N 1
ATOM 1457 C CA . SER A 1 193 ? -22.253 -1.131 14.463 1.00 94.75 193 SER A CA 1
ATOM 1458 C C . SER A 1 193 ? -20.956 -0.467 14.954 1.00 94.75 193 SER A C 1
ATOM 1460 O O . SER A 1 193 ? -20.852 -0.109 16.134 1.00 94.75 193 SER A O 1
ATOM 1462 N N . PRO A 1 194 ? -19.996 -0.175 14.055 1.00 94.62 194 PRO A N 1
ATOM 1463 C CA . PRO A 1 194 ? -18.786 0.557 14.427 1.00 94.62 194 PRO A CA 1
ATOM 1464 C C . PRO A 1 194 ? -19.064 1.897 15.114 1.00 94.62 194 PRO A C 1
ATOM 1466 O O . PRO A 1 194 ? -18.305 2.324 15.978 1.00 94.62 194 PRO A O 1
ATOM 1469 N N . ARG A 1 195 ? -20.179 2.558 14.768 1.00 95.38 195 ARG A N 1
ATOM 1470 C CA . ARG A 1 195 ? -20.591 3.816 15.398 1.00 95.38 195 ARG A CA 1
ATOM 1471 C C . ARG A 1 195 ? -21.032 3.611 16.845 1.00 95.38 195 ARG A C 1
ATOM 1473 O O . ARG A 1 195 ? -20.646 4.402 17.695 1.00 95.38 195 ARG A O 1
ATOM 1480 N N . GLU A 1 196 ? -21.849 2.597 17.119 1.00 96.00 196 GLU A N 1
ATOM 1481 C CA . GLU A 1 196 ? -22.294 2.298 18.486 1.00 96.00 196 GLU A CA 1
ATOM 1482 C C . GLU A 1 196 ? -21.109 1.912 19.365 1.00 96.00 196 GLU A C 1
ATOM 1484 O O . GLU A 1 196 ? -20.954 2.466 20.449 1.00 96.00 196 GLU A O 1
ATOM 1489 N N . ALA A 1 197 ? -20.224 1.050 18.857 1.00 95.81 197 ALA A N 1
ATOM 1490 C CA . ALA A 1 197 ? -19.011 0.664 19.565 1.00 95.81 197 ALA A CA 1
ATOM 1491 C C . ALA A 1 197 ? -18.085 1.859 19.844 1.00 95.81 197 ALA A C 1
ATOM 1493 O O . ALA A 1 197 ? -17.533 1.961 20.933 1.00 95.81 197 ALA A O 1
ATOM 1494 N N . PHE A 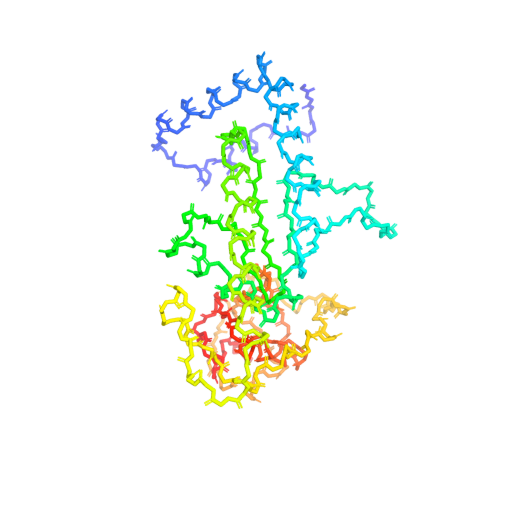1 198 ? -17.956 2.800 18.902 1.00 94.19 198 PHE A N 1
ATOM 1495 C CA . PHE A 1 198 ? -17.128 3.996 19.085 1.00 94.19 198 PHE A CA 1
ATOM 1496 C C . PHE A 1 198 ? -17.587 4.888 20.253 1.00 94.19 198 PHE A C 1
ATOM 1498 O O . PHE A 1 198 ? -16.754 5.503 20.915 1.00 94.19 198 PHE A O 1
ATOM 1505 N N . PHE A 1 199 ? -18.897 4.977 20.508 1.00 95.81 199 PHE A N 1
ATOM 1506 C CA . PHE A 1 199 ? -19.458 5.797 21.593 1.00 95.81 199 PHE A CA 1
ATOM 1507 C C . PHE A 1 199 ? -19.729 5.018 22.886 1.00 95.81 199 PHE A C 1
ATOM 1509 O O . PHE A 1 199 ? -20.142 5.619 23.880 1.00 95.81 199 PHE A O 1
ATOM 1516 N N . ALA A 1 200 ? -19.529 3.702 22.887 1.00 96.56 200 ALA A N 1
ATOM 1517 C CA . ALA A 1 200 ? -19.765 2.869 24.053 1.00 96.56 200 ALA A CA 1
ATOM 1518 C C . ALA A 1 200 ? -18.637 3.016 25.099 1.00 96.56 200 ALA A C 1
ATOM 1520 O O . ALA A 1 200 ? -17.497 3.333 24.748 1.00 96.56 200 ALA A O 1
ATOM 1521 N N . PRO A 1 201 ? -18.925 2.786 26.394 1.00 97.50 201 PRO A N 1
ATOM 1522 C CA . PRO A 1 201 ? -17.899 2.699 27.428 1.00 97.50 201 PRO A CA 1
ATOM 1523 C C . PRO A 1 201 ? -16.901 1.575 27.142 1.00 97.50 201 PRO A C 1
ATOM 1525 O O . PRO A 1 201 ? -17.261 0.519 26.621 1.00 97.50 201 PRO A O 1
ATOM 1528 N N . THR A 1 202 ? -15.641 1.797 27.506 1.00 97.88 202 THR A N 1
ATOM 1529 C CA . THR A 1 202 ? -14.541 0.885 27.182 1.00 97.88 202 THR A CA 1
ATOM 1530 C C . THR A 1 202 ? -13.648 0.624 28.381 1.00 97.88 202 THR A C 1
ATOM 1532 O O . THR A 1 202 ? -13.408 1.533 29.176 1.00 97.88 202 THR A O 1
ATOM 1535 N N . GLU A 1 203 ? -13.034 -0.549 28.414 1.00 97.69 203 GLU A N 1
ATOM 1536 C CA . GLU A 1 203 ? -11.963 -0.920 29.336 1.00 97.69 203 GLU A CA 1
ATOM 1537 C C . GLU A 1 203 ? -10.752 -1.479 28.573 1.00 97.69 203 GLU A C 1
ATOM 1539 O O . GLU A 1 203 ? -10.839 -1.788 27.384 1.00 97.69 203 GLU A O 1
ATOM 1544 N N . ILE A 1 204 ? -9.606 -1.574 29.249 1.00 98.00 204 ILE A N 1
ATOM 1545 C CA . ILE A 1 204 ? -8.380 -2.166 28.703 1.00 98.00 204 ILE A CA 1
ATOM 1546 C C . ILE A 1 204 ? -8.129 -3.473 29.441 1.00 98.00 204 ILE A C 1
ATOM 1548 O O . ILE A 1 204 ? -8.063 -3.481 30.670 1.00 98.00 204 ILE A O 1
ATOM 1552 N N . LEU A 1 205 ? -7.952 -4.556 28.691 1.00 97.25 205 LEU A N 1
ATOM 1553 C CA . LEU A 1 205 ? -7.668 -5.881 29.233 1.00 97.25 205 LEU A CA 1
ATOM 1554 C C . LEU A 1 205 ? -6.355 -6.427 28.678 1.00 97.25 205 LEU A C 1
ATOM 1556 O O . LEU A 1 205 ? -5.992 -6.089 27.549 1.00 97.25 205 LEU A O 1
ATOM 1560 N N . PRO A 1 206 ? -5.659 -7.305 29.422 1.00 97.50 206 PRO A N 1
ATOM 1561 C CA . PRO A 1 206 ? -4.633 -8.165 28.841 1.00 97.50 206 PRO A CA 1
ATOM 1562 C C . PRO A 1 206 ? -5.198 -8.943 27.647 1.00 97.50 206 PRO A C 1
ATOM 1564 O O . PRO A 1 206 ? -6.361 -9.358 27.675 1.00 97.50 206 PRO A O 1
ATOM 1567 N N . ILE A 1 207 ? -4.394 -9.151 26.602 1.00 94.38 207 ILE A N 1
ATOM 1568 C CA . ILE A 1 207 ? -4.844 -9.823 25.370 1.00 94.38 207 ILE A CA 1
ATOM 1569 C C . ILE A 1 207 ? -5.399 -11.228 25.642 1.00 94.38 207 ILE A C 1
ATOM 1571 O O . ILE A 1 207 ? -6.348 -11.661 24.991 1.00 94.38 207 ILE A O 1
ATOM 1575 N N . GLU A 1 208 ? -4.877 -11.908 26.663 1.00 93.88 208 GLU A N 1
ATOM 1576 C CA . GLU A 1 208 ? -5.306 -13.242 27.090 1.00 93.88 208 GLU A CA 1
ATOM 1577 C C . GLU A 1 208 ? -6.734 -13.254 27.658 1.00 93.88 208 GLU A C 1
ATOM 1579 O O . GLU A 1 208 ? -7.358 -14.308 27.742 1.00 93.88 208 GLU A O 1
ATOM 1584 N N . GLN A 1 209 ? -7.258 -12.089 28.051 1.00 95.88 209 GLN A N 1
ATOM 1585 C CA . GLN A 1 209 ? -8.611 -11.901 28.588 1.00 95.88 209 GLN A CA 1
ATOM 1586 C C . GLN A 1 209 ? -9.550 -11.211 27.588 1.00 95.88 209 GLN A C 1
ATOM 1588 O O . GLN A 1 209 ? -10.715 -10.960 27.902 1.00 95.88 209 GLN A O 1
ATOM 1593 N N . ALA A 1 210 ? -9.053 -10.874 26.396 1.00 95.25 210 ALA A N 1
ATOM 1594 C CA . ALA A 1 210 ? -9.815 -10.146 25.392 1.00 95.25 210 ALA A CA 1
ATOM 1595 C C . ALA A 1 210 ? -10.692 -11.060 24.521 1.00 95.25 210 ALA A C 1
ATOM 1597 O O . ALA A 1 210 ? -11.626 -10.569 23.892 1.00 95.25 210 ALA A O 1
ATOM 1598 N N . GLU A 1 211 ? -10.427 -12.372 24.477 1.00 94.88 211 GLU A N 1
ATOM 1599 C CA . GLU A 1 211 ? -11.240 -13.321 23.708 1.00 94.88 211 GLU A CA 1
ATOM 1600 C C . GLU A 1 211 ? -12.722 -13.250 24.120 1.00 94.88 211 GLU A C 1
ATOM 1602 O O . GLU A 1 211 ? -13.065 -13.151 25.296 1.00 94.88 211 GLU A O 1
ATOM 1607 N N . SER A 1 212 ? -13.617 -13.311 23.132 1.00 94.12 212 SER A N 1
ATOM 1608 C CA . SER A 1 212 ? -15.076 -13.204 23.288 1.00 94.12 212 SER A CA 1
ATOM 1609 C C . SER A 1 212 ? -15.595 -11.846 23.784 1.00 94.12 212 SER A C 1
ATOM 1611 O O . SER A 1 212 ? -16.803 -11.682 23.953 1.00 94.12 212 SER A O 1
ATOM 1613 N N . ARG A 1 213 ? -14.729 -10.844 23.979 1.00 96.12 213 ARG A N 1
ATOM 1614 C CA . ARG A 1 213 ? -15.141 -9.456 24.240 1.00 96.12 213 ARG A CA 1
ATOM 1615 C C . ARG A 1 213 ? -15.485 -8.736 22.933 1.00 96.12 213 ARG A C 1
ATOM 1617 O O . ARG A 1 213 ? -15.121 -9.188 21.850 1.00 96.12 213 ARG A O 1
ATOM 1624 N N . ILE A 1 214 ? -16.177 -7.598 23.029 1.00 96.06 214 ILE A N 1
ATOM 1625 C CA . ILE A 1 214 ? -16.455 -6.737 21.869 1.00 96.06 214 ILE A CA 1
ATOM 1626 C C . ILE A 1 214 ? -15.295 -5.755 21.701 1.00 96.06 214 ILE A C 1
ATOM 1628 O O . ILE A 1 214 ? -14.990 -4.998 22.624 1.00 96.06 214 ILE A O 1
ATOM 1632 N N . CYS A 1 215 ? -14.659 -5.766 20.534 1.00 96.19 215 CYS A N 1
ATOM 1633 C CA . CYS A 1 215 ? -13.552 -4.883 20.196 1.00 96.19 215 CYS A CA 1
ATOM 1634 C C . CYS A 1 215 ? -14.008 -3.418 20.211 1.00 96.19 215 CYS A C 1
ATOM 1636 O O . CYS A 1 215 ? -15.063 -3.083 19.667 1.00 96.19 215 CYS A O 1
ATOM 1638 N N . ALA A 1 216 ? -13.209 -2.537 20.814 1.00 96.69 216 ALA A N 1
ATOM 1639 C CA . ALA A 1 216 ? -13.473 -1.097 20.850 1.00 96.69 216 ALA A CA 1
ATOM 1640 C C . ALA A 1 216 ? -12.548 -0.292 19.924 1.00 96.69 216 ALA A C 1
ATOM 1642 O O . ALA A 1 216 ? -12.618 0.937 19.884 1.00 96.69 216 ALA A O 1
ATOM 1643 N N . GLU A 1 217 ? -11.656 -0.967 19.204 1.00 94.81 217 GLU A N 1
ATOM 1644 C CA . GLU A 1 217 ? -10.623 -0.349 18.380 1.00 94.81 217 GLU A CA 1
ATOM 1645 C C . GLU A 1 217 ? -10.491 -1.035 17.017 1.00 94.81 217 GLU A C 1
ATOM 1647 O O . GLU A 1 217 ? -11.026 -2.117 16.778 1.00 94.81 217 GLU A O 1
ATOM 1652 N N . LEU A 1 218 ? -9.822 -0.355 16.090 1.00 94.75 218 LEU A N 1
ATOM 1653 C CA . LEU A 1 218 ? -9.472 -0.905 14.786 1.00 94.75 218 LEU A CA 1
ATOM 1654 C C . LEU A 1 218 ? -8.079 -1.517 14.901 1.00 94.75 218 LEU A C 1
ATOM 1656 O O . LEU A 1 218 ? -7.149 -0.812 15.268 1.00 94.75 218 LEU A O 1
ATOM 1660 N N . ILE A 1 219 ? -7.910 -2.793 14.559 1.00 95.19 219 ILE A N 1
ATOM 1661 C CA . ILE A 1 219 ? -6.609 -3.471 14.661 1.00 95.19 219 ILE A CA 1
ATOM 1662 C C . ILE A 1 219 ? -6.175 -3.945 13.287 1.00 95.19 219 ILE A C 1
ATOM 1664 O O . ILE A 1 219 ? -6.819 -4.799 12.679 1.00 95.19 219 ILE A O 1
ATOM 1668 N N . CYS A 1 220 ? -5.078 -3.386 12.790 1.00 94.50 220 CYS A N 1
ATOM 1669 C CA . CYS A 1 220 ? -4.613 -3.590 11.428 1.00 94.50 220 CYS A CA 1
ATOM 1670 C C . CYS A 1 220 ? -3.142 -4.036 11.410 1.00 94.50 220 CYS A C 1
ATOM 1672 O O . CYS A 1 220 ? -2.263 -3.232 11.744 1.00 94.50 220 CYS A O 1
ATOM 1674 N N . PRO A 1 221 ? -2.850 -5.292 11.029 1.00 91.31 221 PRO A N 1
ATOM 1675 C CA . PRO A 1 221 ? -1.488 -5.743 10.801 1.00 91.31 221 PRO A CA 1
ATOM 1676 C C . PRO A 1 221 ? -0.978 -5.279 9.437 1.00 91.31 221 PRO A C 1
ATOM 1678 O O . PRO A 1 221 ? -1.709 -5.288 8.446 1.00 91.31 221 PRO A O 1
ATOM 1681 N N . TYR A 1 222 ? 0.304 -4.951 9.369 1.00 87.50 222 TYR A N 1
ATOM 1682 C CA . TYR A 1 222 ? 1.027 -4.646 8.148 1.00 87.50 222 TYR A CA 1
ATOM 1683 C C . TYR A 1 222 ? 2.245 -5.568 8.011 1.00 87.50 222 TYR A C 1
ATOM 1685 O O . TYR A 1 222 ? 3.117 -5.551 8.885 1.00 87.50 222 TYR A O 1
ATOM 1693 N N . PRO A 1 223 ? 2.349 -6.338 6.913 1.00 80.31 223 PRO A N 1
ATOM 1694 C CA . PRO A 1 223 ? 1.350 -6.548 5.856 1.00 80.31 223 PRO A CA 1
ATOM 1695 C C . PRO A 1 223 ? 0.152 -7.398 6.354 1.00 80.31 223 PRO A C 1
ATOM 1697 O O . PRO A 1 223 ? 0.302 -8.127 7.334 1.00 80.31 223 PRO A O 1
ATOM 1700 N N . PRO A 1 224 ? -1.030 -7.357 5.693 1.00 84.25 224 PRO A N 1
ATOM 1701 C CA . PRO A 1 224 ? -1.325 -6.672 4.429 1.00 84.25 224 PRO A CA 1
ATOM 1702 C C . PRO A 1 224 ? -1.821 -5.221 4.556 1.00 84.25 224 PRO A C 1
ATOM 1704 O O . PRO A 1 224 ? -2.043 -4.581 3.535 1.00 84.25 224 PRO A O 1
ATOM 1707 N N . GLY A 1 225 ? -2.025 -4.693 5.763 1.00 87.19 225 GLY A N 1
ATOM 1708 C CA . GLY A 1 225 ? -2.610 -3.364 5.968 1.00 87.19 225 GLY A CA 1
ATOM 1709 C C . GLY A 1 225 ? -4.139 -3.344 5.856 1.00 87.19 225 GLY A C 1
ATOM 1710 O O . GLY A 1 225 ? -4.714 -2.318 5.500 1.00 87.19 225 GLY A O 1
ATOM 1711 N N . ILE A 1 226 ? -4.800 -4.471 6.149 1.00 89.31 226 ILE A N 1
ATOM 1712 C CA . ILE A 1 226 ? -6.266 -4.586 6.171 1.00 89.31 226 ILE A CA 1
ATOM 1713 C C . ILE A 1 226 ? -6.718 -4.917 7.608 1.00 89.31 226 ILE A C 1
ATOM 1715 O O . ILE A 1 226 ? -6.152 -5.842 8.197 1.00 89.31 226 ILE A O 1
ATOM 1719 N N . PRO A 1 227 ? -7.713 -4.206 8.182 1.00 91.56 227 PRO A N 1
ATOM 1720 C CA . PRO A 1 227 ? -8.129 -4.404 9.573 1.00 91.56 227 PRO A CA 1
ATOM 1721 C C . PRO A 1 227 ? -8.599 -5.827 9.886 1.00 91.56 227 PRO A C 1
ATOM 1723 O O . PRO A 1 227 ? -9.588 -6.280 9.338 1.00 91.56 227 PRO A O 1
ATOM 1726 N N . VAL A 1 228 ? -7.941 -6.517 10.812 1.00 92.06 228 VAL A N 1
ATOM 1727 C CA . VAL A 1 228 ? -8.368 -7.848 11.280 1.00 92.06 228 VAL A CA 1
ATOM 1728 C C . VAL A 1 228 ? -9.540 -7.759 12.255 1.00 92.06 228 VAL A C 1
ATOM 1730 O O . VAL A 1 228 ? -10.344 -8.685 12.318 1.00 92.06 228 VAL A O 1
ATOM 1733 N N . LEU A 1 229 ? -9.620 -6.663 13.011 1.00 92.62 229 LEU A N 1
ATOM 1734 C CA . LEU A 1 229 ? -10.720 -6.364 13.922 1.00 92.62 229 LEU A CA 1
ATOM 1735 C C . LEU A 1 229 ? -11.174 -4.918 13.727 1.00 92.62 229 LEU A C 1
ATOM 1737 O O . LEU A 1 229 ? -10.349 -4.009 13.581 1.00 92.62 229 LEU A O 1
ATOM 1741 N N . LEU A 1 230 ? -12.486 -4.715 13.760 1.00 94.00 230 LEU A N 1
ATOM 1742 C CA . LEU A 1 230 ? -13.142 -3.412 13.776 1.00 94.00 230 LEU A CA 1
ATOM 1743 C C . LEU A 1 230 ? -13.926 -3.205 15.083 1.00 94.00 230 LEU A C 1
ATOM 1745 O O . LEU A 1 230 ? -14.373 -4.175 15.702 1.00 94.00 230 LEU A O 1
ATOM 1749 N N . PRO A 1 231 ? -14.165 -1.944 15.496 1.00 95.50 231 PRO A N 1
ATOM 1750 C CA . PRO A 1 231 ? -15.044 -1.661 16.622 1.00 95.50 231 PRO A CA 1
ATOM 1751 C C . PRO A 1 231 ? -16.427 -2.292 16.425 1.00 95.50 231 PRO A C 1
ATOM 1753 O O . PRO A 1 231 ? -17.039 -2.136 15.368 1.00 95.50 231 PRO A O 1
ATOM 1756 N N . GLY A 1 232 ? -16.924 -2.976 17.454 1.00 94.81 232 GLY A N 1
ATOM 1757 C CA . GLY A 1 232 ? -18.224 -3.652 17.443 1.00 94.81 232 GLY A CA 1
ATOM 1758 C C . GLY A 1 232 ? -18.169 -5.130 17.059 1.00 94.81 232 GLY A C 1
ATOM 1759 O O . GLY A 1 232 ? -19.154 -5.833 17.270 1.00 94.81 232 GLY A O 1
ATOM 1760 N N . GLU A 1 233 ? -17.033 -5.625 16.563 1.00 94.19 233 GLU A N 1
ATOM 1761 C CA . GLU A 1 233 ? -16.818 -7.049 16.296 1.00 94.19 233 GLU A CA 1
ATOM 1762 C C . GLU A 1 233 ? -16.415 -7.817 17.560 1.00 94.19 233 GLU A C 1
ATOM 1764 O O . GLU A 1 233 ? -15.832 -7.264 18.493 1.00 94.19 233 GLU A O 1
ATOM 1769 N N . ILE A 1 234 ? -16.702 -9.119 17.588 1.00 94.06 234 ILE A N 1
ATOM 1770 C CA . ILE A 1 234 ? -16.238 -10.008 18.658 1.00 94.06 234 ILE A CA 1
ATOM 1771 C C . ILE A 1 234 ? -14.762 -10.332 18.424 1.00 94.06 234 ILE A C 1
ATOM 1773 O O . ILE A 1 234 ? -14.377 -10.782 17.344 1.00 94.06 234 ILE A O 1
ATOM 1777 N N . VAL A 1 235 ? -13.945 -10.168 19.460 1.00 93.94 235 VAL A N 1
ATOM 1778 C CA . VAL A 1 235 ? -12.546 -10.589 19.458 1.00 93.94 235 VAL A CA 1
ATOM 1779 C C . VAL A 1 235 ? -12.496 -12.117 19.469 1.00 93.94 235 VAL A C 1
ATOM 1781 O O . VAL A 1 235 ? -12.808 -12.765 20.469 1.00 93.94 235 VAL A O 1
ATOM 1784 N N . THR A 1 236 ? -12.120 -12.710 18.339 1.00 92.00 236 THR A N 1
ATOM 1785 C CA . THR A 1 236 ? -11.989 -14.166 18.197 1.00 92.00 236 THR A CA 1
ATOM 1786 C C . THR A 1 236 ? -10.557 -14.617 18.445 1.00 92.00 236 THR A C 1
ATOM 1788 O O . THR A 1 236 ? -9.608 -13.907 18.108 1.00 92.00 236 THR A O 1
ATOM 1791 N N . LYS A 1 237 ? -10.381 -15.846 18.934 1.00 89.69 237 LYS A N 1
ATOM 1792 C CA . LYS A 1 237 ? -9.055 -16.459 19.057 1.00 89.69 237 LYS A CA 1
ATOM 1793 C C . LYS A 1 237 ? -8.276 -16.468 17.741 1.00 89.69 237 LYS A C 1
ATOM 1795 O O . LYS A 1 237 ? -7.114 -16.096 17.722 1.00 89.69 237 LYS A O 1
ATOM 1800 N N . SER A 1 238 ? -8.932 -16.788 16.624 1.00 89.25 238 SER A N 1
ATOM 1801 C CA . SER A 1 238 ? -8.297 -16.767 15.299 1.00 89.25 238 SER A CA 1
ATOM 1802 C C . SER A 1 238 ? -7.773 -15.388 14.895 1.00 89.25 238 SER A C 1
ATOM 1804 O O . SER A 1 238 ? -6.761 -15.304 14.205 1.00 89.25 238 SER A O 1
ATOM 1806 N N . ALA A 1 239 ? -8.450 -14.309 15.304 1.00 91.00 239 ALA A N 1
ATOM 1807 C CA . ALA A 1 239 ? -7.969 -12.952 15.066 1.00 91.00 239 ALA A CA 1
ATOM 1808 C C . ALA A 1 239 ? -6.720 -12.656 15.909 1.00 91.00 239 ALA A C 1
ATOM 1810 O O . ALA A 1 239 ? -5.736 -12.151 15.372 1.00 91.00 239 ALA A O 1
ATOM 1811 N N . LEU A 1 240 ? -6.739 -13.018 17.197 1.00 92.19 240 LEU A N 1
ATOM 1812 C CA . LEU A 1 240 ? -5.598 -12.847 18.102 1.00 92.19 240 LEU A CA 1
ATOM 1813 C C . LEU A 1 240 ? -4.376 -13.650 17.635 1.00 92.19 240 LEU A C 1
ATOM 1815 O O . LEU A 1 240 ? -3.294 -13.082 17.495 1.00 92.19 240 LEU A O 1
ATOM 1819 N N . ASP A 1 241 ? -4.568 -14.930 17.311 1.00 90.25 241 ASP A N 1
ATOM 1820 C CA . ASP A 1 241 ? -3.518 -15.828 16.824 1.00 90.25 241 ASP A CA 1
ATOM 1821 C C . ASP A 1 241 ? -2.883 -15.282 15.534 1.00 90.25 241 ASP A C 1
ATOM 1823 O O . ASP A 1 241 ? -1.660 -15.251 15.399 1.00 90.25 241 ASP A O 1
ATOM 1827 N N . TYR A 1 242 ? -3.701 -14.790 14.596 1.00 90.12 242 TYR A N 1
ATOM 1828 C CA . TYR A 1 242 ? -3.214 -14.196 13.350 1.00 90.12 242 TYR A CA 1
ATOM 1829 C C . TYR A 1 242 ? -2.396 -12.921 13.598 1.00 90.12 242 TYR A C 1
ATOM 1831 O O . TYR A 1 242 ? -1.311 -12.760 13.039 1.00 90.12 242 TYR A O 1
ATOM 1839 N N . LEU A 1 243 ? -2.885 -12.020 14.454 1.00 91.56 243 LEU A N 1
ATOM 1840 C CA . LEU A 1 243 ? -2.194 -10.775 14.800 1.00 91.56 243 LEU A CA 1
ATOM 1841 C C . LEU A 1 243 ? -0.838 -11.045 15.470 1.00 91.56 243 LEU A C 1
ATOM 1843 O O . LEU A 1 243 ? 0.176 -10.470 15.068 1.00 91.56 243 LEU A O 1
ATOM 1847 N N . GLN A 1 244 ? -0.802 -11.965 16.437 1.00 90.19 244 GLN A N 1
ATOM 1848 C CA . GLN A 1 244 ? 0.435 -12.395 17.089 1.00 90.19 244 GLN A CA 1
ATOM 1849 C C . GLN A 1 244 ? 1.387 -13.060 16.091 1.00 90.19 244 GLN A C 1
ATOM 1851 O O . GLN A 1 244 ? 2.579 -12.749 16.074 1.00 90.19 244 GLN A O 1
ATOM 1856 N N . GLN A 1 245 ? 0.878 -13.918 15.200 1.00 86.88 245 GLN A N 1
ATOM 1857 C CA . GLN A 1 245 ? 1.689 -14.544 14.160 1.00 86.88 245 GLN A CA 1
ATOM 1858 C C . GLN A 1 245 ? 2.364 -13.489 13.271 1.00 86.88 245 GLN A C 1
ATOM 1860 O O . GLN A 1 245 ? 3.581 -13.554 13.090 1.00 86.88 245 GLN A O 1
ATOM 1865 N N . ILE A 1 246 ? 1.628 -12.487 12.780 1.00 85.50 246 ILE A N 1
ATOM 1866 C CA . ILE A 1 246 ? 2.208 -11.409 11.963 1.00 85.50 246 ILE A CA 1
ATOM 1867 C C . ILE A 1 246 ? 3.307 -10.660 12.728 1.00 85.50 246 ILE A C 1
ATOM 1869 O O . ILE A 1 246 ? 4.388 -10.441 12.177 1.00 85.50 246 ILE A O 1
ATOM 1873 N N . GLN A 1 247 ? 3.087 -10.335 14.003 1.00 85.06 247 GLN A N 1
ATOM 1874 C CA . GLN A 1 247 ? 4.094 -9.669 14.832 1.00 85.06 247 GLN A CA 1
ATOM 1875 C C . GLN A 1 247 ? 5.367 -10.525 14.981 1.00 85.06 247 GLN A C 1
ATOM 1877 O O . GLN A 1 247 ? 6.480 -10.027 14.819 1.00 85.06 247 GLN A O 1
ATOM 1882 N N . THR A 1 248 ? 5.233 -11.842 15.191 1.00 84.31 248 THR A N 1
ATOM 1883 C CA . THR A 1 248 ? 6.394 -12.756 15.268 1.00 84.31 248 THR A CA 1
ATOM 1884 C C . THR A 1 248 ? 7.145 -12.920 13.943 1.00 84.31 248 THR A C 1
ATOM 1886 O O . THR A 1 248 ? 8.291 -13.388 13.936 1.00 84.31 248 THR A O 1
ATOM 1889 N N . MET A 1 249 ? 6.511 -12.569 12.824 1.00 77.31 249 MET A N 1
ATOM 1890 C CA . MET A 1 249 ? 7.104 -12.549 11.486 1.00 77.31 249 MET A CA 1
ATOM 1891 C C . MET A 1 249 ? 7.753 -11.193 11.161 1.00 77.31 249 MET A C 1
ATOM 1893 O O . MET A 1 249 ? 8.270 -11.026 10.062 1.00 77.31 249 MET A O 1
ATOM 1897 N N . GLY A 1 250 ? 7.753 -10.244 12.105 1.00 78.25 250 GLY A N 1
ATOM 1898 C CA . GLY A 1 250 ? 8.312 -8.902 11.928 1.00 78.25 250 GLY A CA 1
ATOM 1899 C C . GLY A 1 250 ? 7.327 -7.886 11.347 1.00 78.25 250 GLY A C 1
ATOM 1900 O O . GLY A 1 250 ? 7.731 -6.773 11.026 1.00 78.25 250 GLY A O 1
ATOM 1901 N N . GLY A 1 251 ? 6.048 -8.247 11.205 1.00 81.69 251 GLY A N 1
ATOM 1902 C CA . GLY A 1 251 ? 5.007 -7.303 10.816 1.00 81.69 251 GLY A CA 1
ATOM 1903 C C . GLY A 1 251 ? 4.688 -6.300 11.925 1.00 81.69 251 GLY A C 1
ATOM 1904 O O . GLY A 1 251 ? 4.936 -6.533 13.109 1.00 81.69 251 GLY A O 1
ATOM 1905 N N . VAL A 1 252 ? 4.106 -5.174 11.528 1.00 88.44 252 VAL A N 1
ATOM 1906 C CA . VAL A 1 252 ? 3.750 -4.062 12.414 1.00 88.44 252 VAL A CA 1
ATOM 1907 C C . VAL A 1 252 ? 2.251 -4.082 12.675 1.00 88.44 252 VAL A C 1
ATOM 1909 O O . VAL A 1 252 ? 1.463 -4.294 11.760 1.00 88.44 252 VAL A O 1
ATOM 1912 N N . ILE A 1 253 ? 1.840 -3.829 13.914 1.00 93.38 253 ILE A N 1
ATOM 1913 C CA . ILE A 1 253 ? 0.428 -3.665 14.273 1.00 93.38 253 ILE A CA 1
ATOM 1914 C C . ILE A 1 253 ? 0.116 -2.175 14.408 1.00 93.38 253 ILE A C 1
ATOM 1916 O O . ILE A 1 253 ? 0.909 -1.416 14.961 1.00 93.38 253 ILE A O 1
ATOM 1920 N N . SER A 1 254 ? -1.033 -1.751 13.887 1.00 93.88 254 SER A N 1
ATOM 1921 C CA . SER A 1 254 ? -1.466 -0.352 13.870 1.00 93.88 254 SER A CA 1
ATOM 1922 C C . SER A 1 254 ? -2.972 -0.208 14.117 1.00 93.88 254 SER A C 1
ATOM 1924 O O . SER A 1 254 ? -3.724 -1.180 14.034 1.00 93.88 254 SER A O 1
ATOM 1926 N N . GLY A 1 255 ? -3.410 1.017 14.419 1.00 92.19 255 GLY A N 1
ATOM 1927 C CA . GLY A 1 255 ? -4.815 1.370 14.662 1.00 92.19 255 GLY A CA 1
ATOM 1928 C C . GLY A 1 255 ? -5.297 1.148 16.101 1.00 92.19 255 GLY A C 1
ATOM 1929 O O . GLY A 1 255 ? -6.234 1.824 16.528 1.00 92.19 255 GLY A O 1
ATOM 1930 N N . CYS A 1 256 ? -4.639 0.261 16.849 1.00 93.38 256 CYS A N 1
ATOM 1931 C CA . CYS A 1 256 ? -4.924 -0.018 18.254 1.00 93.38 256 CYS A CA 1
ATOM 1932 C C . CYS A 1 256 ? -4.074 0.837 19.204 1.00 93.38 256 CYS A C 1
ATOM 1934 O O . CYS A 1 256 ? -3.029 1.370 18.824 1.00 93.38 256 CYS A O 1
ATOM 1936 N N . ALA A 1 257 ? -4.519 0.954 20.455 1.00 94.25 257 ALA A N 1
ATOM 1937 C CA . ALA A 1 257 ? -3.822 1.714 21.492 1.00 94.25 257 ALA A CA 1
ATOM 1938 C C . ALA A 1 257 ? -2.467 1.091 21.877 1.00 94.25 257 ALA A C 1
ATOM 1940 O O . ALA A 1 257 ? -1.516 1.818 22.160 1.00 94.25 257 ALA A O 1
ATOM 1941 N N . ASP A 1 258 ? -2.371 -0.242 21.865 1.00 95.69 258 ASP A N 1
ATOM 1942 C CA . ASP A 1 258 ? -1.152 -0.992 22.173 1.00 95.69 258 ASP A CA 1
ATOM 1943 C C . ASP A 1 258 ? -0.715 -1.850 20.977 1.00 95.69 258 ASP A C 1
ATOM 1945 O O . ASP A 1 258 ? -1.172 -2.975 20.776 1.00 95.69 258 ASP A O 1
ATOM 1949 N N . ALA A 1 259 ? 0.217 -1.323 20.180 1.00 93.75 259 ALA A N 1
ATOM 1950 C CA . ALA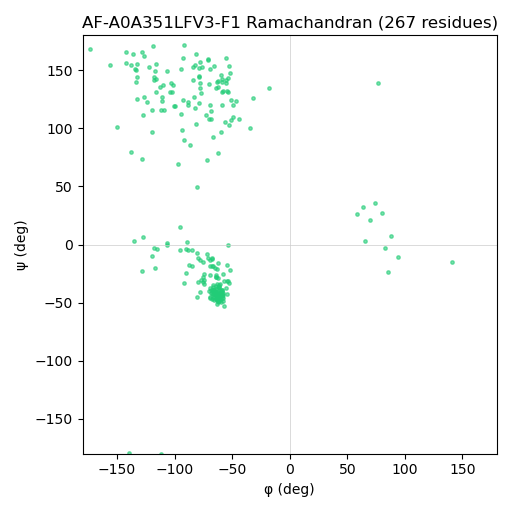 A 1 259 ? 0.792 -2.028 19.032 1.00 93.75 259 ALA A CA 1
ATOM 1951 C C . ALA A 1 259 ? 1.653 -3.249 19.421 1.00 93.75 259 ALA A C 1
ATOM 1953 O O . ALA A 1 259 ? 2.011 -4.054 18.559 1.00 93.75 259 ALA A O 1
ATOM 1954 N N . THR A 1 260 ? 2.000 -3.411 20.706 1.00 94.44 260 THR A N 1
ATOM 1955 C CA . THR A 1 260 ? 2.714 -4.604 21.184 1.00 94.44 260 THR A CA 1
ATOM 1956 C C . THR A 1 260 ? 1.787 -5.793 21.412 1.00 94.44 260 THR A C 1
ATOM 1958 O O . THR A 1 260 ? 2.297 -6.889 21.626 1.00 94.44 260 THR A O 1
ATOM 1961 N N . LEU A 1 261 ? 0.463 -5.602 21.305 1.00 93.75 261 LEU A N 1
ATOM 1962 C CA . LEU A 1 261 ? -0.561 -6.624 21.536 1.00 93.75 261 LEU A CA 1
ATOM 1963 C C . LEU A 1 261 ? -0.509 -7.242 22.944 1.00 93.75 261 LEU A C 1
ATOM 1965 O O . LEU A 1 261 ? -0.935 -8.377 23.130 1.00 93.75 261 LEU A O 1
ATOM 1969 N N . LYS A 1 262 ? 0.003 -6.525 23.952 1.00 95.94 262 LYS A N 1
ATOM 1970 C CA . LYS A 1 262 ? -0.068 -6.990 25.350 1.00 95.94 262 LYS A CA 1
ATOM 1971 C C . LYS A 1 262 ? -1.440 -6.722 25.948 1.00 95.94 262 LYS A C 1
ATOM 1973 O O . LYS A 1 262 ? -1.910 -7.471 26.800 1.00 95.94 262 LYS A O 1
ATOM 1978 N N . THR A 1 263 ? -2.075 -5.647 25.505 1.00 96.94 263 THR A N 1
ATOM 1979 C CA . THR A 1 263 ? -3.402 -5.230 25.942 1.00 96.94 263 THR A CA 1
ATOM 1980 C C . THR A 1 263 ? -4.290 -4.890 24.756 1.00 96.94 263 THR A C 1
ATOM 1982 O O . THR A 1 263 ? -3.793 -4.548 23.686 1.00 96.94 263 THR A O 1
ATOM 1985 N N . LEU A 1 264 ? -5.604 -4.990 24.952 1.00 96.81 264 LEU A N 1
ATOM 1986 C CA . LEU A 1 264 ? -6.620 -4.592 23.983 1.00 96.81 264 LEU A CA 1
ATOM 1987 C C . LEU A 1 264 ? -7.706 -3.758 24.649 1.00 96.81 264 LEU A C 1
ATOM 1989 O O . LEU A 1 264 ? -8.106 -4.015 25.790 1.00 96.81 264 LEU A O 1
ATOM 1993 N N . LYS A 1 265 ? -8.209 -2.772 23.908 1.00 97.25 265 LYS A N 1
ATOM 1994 C CA . LYS A 1 265 ? -9.350 -1.959 24.311 1.00 97.25 265 LYS A CA 1
ATOM 1995 C C . LYS A 1 265 ? -10.645 -2.629 23.858 1.00 97.25 265 LYS A C 1
ATOM 1997 O O . LYS A 1 265 ? -10.884 -2.824 22.665 1.00 97.25 265 LYS A O 1
ATOM 2002 N N . VAL A 1 266 ? -11.507 -2.950 24.814 1.00 97.31 266 VAL A N 1
ATOM 2003 C CA . VAL A 1 266 ? -12.784 -3.642 24.587 1.00 97.31 266 VAL A CA 1
ATOM 2004 C C . VAL A 1 266 ? -13.935 -2.864 25.213 1.00 97.31 266 VAL A C 1
ATOM 2006 O O . VAL A 1 266 ? -13.715 -1.989 26.052 1.00 97.31 266 VAL A O 1
ATOM 2009 N N . LEU A 1 267 ? -15.171 -3.150 24.809 1.00 97.19 267 LEU A N 1
ATOM 2010 C CA . LEU A 1 267 ? -16.339 -2.541 25.443 1.00 97.19 267 LEU A CA 1
ATOM 2011 C C . LEU A 1 267 ? -16.531 -3.078 26.862 1.00 97.19 267 LEU A C 1
ATOM 2013 O O . LEU A 1 267 ? -16.404 -4.286 27.098 1.00 97.19 267 LEU A O 1
ATOM 2017 N N . THR A 1 268 ? -16.865 -2.177 27.785 1.00 92.81 268 THR A N 1
ATOM 2018 C CA . THR A 1 268 ? -17.326 -2.538 29.128 1.00 92.81 268 THR A CA 1
ATOM 2019 C C . THR A 1 268 ? -18.706 -3.171 28.984 1.00 92.81 268 THR A C 1
ATOM 2021 O O . THR A 1 268 ? -19.608 -2.548 28.422 1.00 92.81 268 THR A O 1
ATOM 2024 N N . LEU A 1 269 ? -18.837 -4.423 29.421 1.00 72.69 269 LEU A N 1
ATOM 2025 C CA . LEU A 1 269 ? -20.100 -5.165 29.399 1.00 72.69 269 LEU A CA 1
ATOM 2026 C C . LEU A 1 269 ? -20.883 -4.941 30.694 1.00 72.69 269 LEU A C 1
ATOM 2028 O O . LEU A 1 269 ? -20.231 -4.857 31.759 1.00 72.69 269 LEU A O 1
#